Protein AF-A0A2V3JFZ4-F1 (afdb_monomer_lite)

Radius of gyration: 36.9 Å; chains: 1; bounding box: 81×27×116 Å

Foldseek 3Di:
DPDVVVVVVVVVVVVVVVVVVVVVVVVVVVVVVVVVVVVVVVVVVVVVVVVVVVVLVVLVVLLVLLVVLLVLLVVLLVLLVVQLPDPQHDPVSLVVSVVSLVVNVVSLVVCVVVCVVLVNSVLSVVLSVLSVVLSVLSVVLNVCVVVVVNVVSVVSSVVNVVSSVVNVVSSVVSNVSSVVSSVVSVVVVD

pLDDT: mean 87.41, std 10.19, range [52.47, 96.69]

Structure (mmCIF, N/CA/C/O backbone):
data_AF-A0A2V3JFZ4-F1
#
_entry.id   AF-A0A2V3JFZ4-F1
#
loop_
_atom_site.group_PDB
_atom_site.id
_atom_site.type_symbol
_atom_site.label_atom_id
_atom_site.label_alt_id
_atom_site.label_comp_id
_atom_site.label_asym_id
_atom_site.label_entity_id
_atom_site.label_seq_id
_atom_site.pdbx_PDB_ins_code
_atom_site.Cartn_x
_atom_site.Cartn_y
_atom_site.Cartn_z
_atom_site.occupancy
_atom_site.B_iso_or_equiv
_atom_site.auth_seq_id
_atom_site.auth_comp_id
_atom_site.auth_asym_id
_atom_site.auth_atom_id
_atom_site.pdbx_PDB_model_num
ATOM 1 N N . MET A 1 1 ? 57.097 13.007 -83.895 1.00 52.59 1 MET A N 1
ATOM 2 C CA . MET A 1 1 ? 56.135 11.918 -84.148 1.00 52.59 1 MET A CA 1
ATOM 3 C C . MET A 1 1 ? 55.949 11.222 -82.813 1.00 52.59 1 MET A C 1
ATOM 5 O O . MET A 1 1 ? 56.938 10.726 -82.294 1.00 52.59 1 MET A O 1
ATOM 9 N N . VAL A 1 2 ? 54.783 11.352 -82.175 1.00 52.47 2 VAL A N 1
ATOM 10 C CA . VAL A 1 2 ? 54.534 10.652 -80.903 1.00 52.47 2 VAL A CA 1
ATOM 11 C C . VAL A 1 2 ? 54.312 9.187 -81.248 1.00 52.47 2 VAL A C 1
ATOM 13 O O . VAL A 1 2 ? 53.511 8.889 -82.131 1.00 52.47 2 VAL A O 1
ATOM 16 N N . ASP A 1 3 ? 55.079 8.310 -80.612 1.00 70.56 3 ASP A N 1
ATOM 17 C CA . ASP A 1 3 ? 55.050 6.878 -80.870 1.00 70.56 3 ASP A CA 1
ATOM 18 C C . ASP A 1 3 ? 53.706 6.296 -80.403 1.00 70.56 3 ASP A C 1
ATOM 20 O O . ASP A 1 3 ? 53.320 6.447 -79.239 1.00 70.56 3 ASP A O 1
ATOM 24 N N . MET A 1 4 ? 52.951 5.703 -81.331 1.00 67.69 4 MET A N 1
ATOM 25 C CA . MET A 1 4 ? 51.593 5.200 -81.078 1.00 67.69 4 MET A CA 1
ATOM 26 C C . MET A 1 4 ? 51.597 4.095 -80.016 1.00 67.69 4 MET A C 1
ATOM 28 O O . MET A 1 4 ? 50.657 3.999 -79.226 1.00 67.69 4 MET A O 1
ATOM 32 N N . ASP A 1 5 ? 52.692 3.338 -79.927 1.00 68.19 5 ASP A N 1
ATOM 33 C CA . ASP A 1 5 ? 52.882 2.295 -78.920 1.00 68.19 5 ASP A CA 1
ATOM 34 C C . ASP A 1 5 ? 53.042 2.878 -77.509 1.00 68.19 5 ASP A C 1
ATOM 36 O O . ASP A 1 5 ? 52.480 2.349 -76.547 1.00 68.19 5 ASP A O 1
ATOM 40 N N . VAL A 1 6 ? 53.713 4.028 -77.374 1.00 67.19 6 VAL A N 1
ATOM 41 C CA . VAL A 1 6 ? 53.833 4.756 -76.097 1.00 67.19 6 VAL A CA 1
ATOM 42 C C . VAL A 1 6 ? 52.477 5.327 -75.674 1.00 67.19 6 VAL A C 1
ATOM 44 O O . VAL A 1 6 ? 52.125 5.307 -74.493 1.00 67.19 6 VAL A O 1
ATOM 47 N N . LEU A 1 7 ? 51.674 5.790 -76.634 1.00 60.69 7 LEU A N 1
ATOM 48 C CA . LEU A 1 7 ? 50.331 6.323 -76.391 1.00 60.69 7 LEU A CA 1
ATOM 49 C C . LEU A 1 7 ? 49.360 5.219 -75.935 1.00 60.69 7 LEU A C 1
ATOM 51 O O . LEU A 1 7 ? 48.651 5.394 -74.943 1.00 60.69 7 LEU A O 1
ATOM 55 N N . LEU A 1 8 ? 49.391 4.053 -76.584 1.00 58.62 8 LEU A N 1
ATOM 56 C CA . LEU A 1 8 ? 48.607 2.874 -76.203 1.00 58.62 8 LEU A CA 1
ATOM 57 C C . LEU A 1 8 ? 49.010 2.323 -74.831 1.00 58.62 8 LEU A C 1
ATOM 59 O O . LEU A 1 8 ? 48.137 2.059 -74.005 1.00 58.62 8 LEU A O 1
ATOM 63 N N . GLN A 1 9 ? 50.309 2.218 -74.538 1.00 62.22 9 GLN A N 1
ATOM 64 C CA . GLN A 1 9 ? 50.786 1.802 -73.214 1.00 62.22 9 GLN A CA 1
ATOM 65 C C . GLN A 1 9 ? 50.361 2.782 -72.118 1.00 62.22 9 GLN A C 1
ATOM 67 O O . GLN A 1 9 ? 49.963 2.354 -71.037 1.00 62.22 9 GLN A O 1
ATOM 72 N N . THR A 1 10 ? 50.365 4.086 -72.402 1.00 60.84 10 THR A N 1
ATOM 73 C CA . THR A 1 10 ? 49.919 5.115 -71.451 1.00 60.84 10 THR A CA 1
ATOM 74 C C . THR A 1 10 ? 48.410 5.039 -71.195 1.00 60.84 10 THR A C 1
ATOM 76 O O . THR A 1 10 ? 47.970 5.171 -70.051 1.00 60.84 10 THR A O 1
ATOM 79 N N . ILE A 1 11 ? 47.596 4.769 -72.220 1.00 57.22 11 ILE A N 1
ATOM 80 C CA . ILE A 1 11 ? 46.139 4.586 -72.080 1.00 57.22 11 ILE A CA 1
ATOM 81 C C . ILE A 1 11 ? 45.817 3.304 -71.299 1.00 57.22 11 ILE A C 1
ATOM 83 O O . ILE A 1 11 ? 44.987 3.321 -70.393 1.00 57.22 11 ILE A O 1
ATOM 87 N N . VAL A 1 12 ? 46.503 2.196 -71.590 1.00 62.31 12 VAL A N 1
ATOM 88 C CA . VAL A 1 12 ? 46.293 0.923 -70.882 1.00 62.31 12 VAL A CA 1
ATOM 89 C C . VAL A 1 12 ? 46.768 1.016 -69.430 1.00 62.31 12 VAL A C 1
ATOM 91 O O . VAL A 1 12 ? 46.057 0.582 -68.524 1.00 62.31 12 VAL A O 1
ATOM 94 N N . ALA A 1 13 ? 47.923 1.640 -69.180 1.00 64.81 13 ALA A N 1
ATOM 95 C CA . ALA A 1 13 ? 48.437 1.857 -67.831 1.00 64.81 13 ALA A CA 1
ATOM 96 C C . ALA A 1 13 ? 47.529 2.790 -67.013 1.00 64.81 13 ALA A C 1
ATOM 98 O O . ALA A 1 13 ? 47.226 2.489 -65.860 1.00 64.81 13 ALA A O 1
ATOM 99 N N . SER A 1 14 ? 47.033 3.881 -67.604 1.00 60.72 14 SER A N 1
ATOM 100 C CA . SER A 1 14 ? 46.092 4.787 -66.928 1.00 60.72 14 SER A CA 1
ATOM 101 C C . SER A 1 14 ? 44.731 4.135 -66.663 1.00 60.72 14 SER A C 1
ATOM 103 O O . SER A 1 14 ? 44.180 4.318 -65.578 1.00 60.72 14 SER A O 1
ATOM 105 N N . GLY A 1 15 ? 44.224 3.306 -67.582 1.00 64.69 15 GLY A N 1
ATOM 106 C CA . GLY A 1 15 ? 43.011 2.508 -67.381 1.00 64.69 15 GLY A CA 1
ATOM 107 C C . GLY A 1 15 ? 43.156 1.461 -66.271 1.00 64.69 15 GLY A C 1
ATOM 108 O O . GLY A 1 15 ? 42.275 1.338 -65.419 1.00 64.69 15 GLY A O 1
ATOM 109 N N . ALA A 1 16 ? 44.287 0.753 -66.219 1.00 67.25 16 ALA A N 1
ATOM 110 C CA . ALA A 1 16 ? 44.581 -0.214 -65.162 1.00 67.25 16 ALA A CA 1
ATOM 111 C C . ALA A 1 16 ? 44.720 0.456 -63.783 1.00 67.25 16 ALA A C 1
ATOM 113 O O . ALA A 1 16 ? 44.173 -0.042 -62.799 1.00 67.25 16 ALA A O 1
ATOM 114 N N . VAL A 1 17 ? 45.387 1.615 -63.709 1.00 68.06 17 VAL A N 1
ATOM 115 C CA . VAL A 1 17 ? 45.521 2.401 -62.470 1.00 68.06 17 VAL A CA 1
ATOM 116 C C . VAL A 1 17 ? 44.170 2.957 -62.016 1.00 68.06 17 VAL A C 1
ATOM 118 O O . VAL A 1 17 ? 43.843 2.860 -60.834 1.00 68.06 17 VAL A O 1
ATOM 121 N N . ALA A 1 18 ? 43.348 3.476 -62.933 1.00 69.31 18 ALA A N 1
ATOM 122 C CA . ALA A 1 18 ? 41.998 3.941 -62.617 1.00 69.31 18 ALA A CA 1
ATOM 123 C C . ALA A 1 18 ? 41.098 2.798 -62.112 1.00 69.31 18 ALA A C 1
ATOM 125 O O . ALA A 1 18 ? 40.384 2.966 -61.121 1.00 69.31 18 ALA A O 1
ATOM 126 N N . GLY A 1 19 ? 41.175 1.618 -62.738 1.00 71.69 19 GLY A N 1
ATOM 127 C CA . GLY A 1 19 ? 40.468 0.416 -62.291 1.00 71.69 19 GLY A CA 1
ATOM 128 C C . GLY A 1 19 ? 40.914 -0.053 -60.903 1.00 71.69 19 GLY A C 1
ATOM 129 O O . GLY A 1 19 ? 40.074 -0.309 -60.039 1.00 71.69 19 GLY A O 1
ATOM 130 N N . ALA A 1 20 ? 42.224 -0.096 -60.647 1.00 71.81 20 ALA A N 1
ATOM 131 C CA . ALA A 1 20 ? 42.775 -0.454 -59.340 1.00 71.81 20 ALA A CA 1
ATOM 132 C C . ALA A 1 20 ? 42.364 0.548 -58.245 1.00 71.81 20 ALA A C 1
ATOM 134 O O . ALA A 1 20 ? 41.930 0.138 -57.169 1.00 71.81 20 ALA A O 1
ATOM 135 N N . LEU A 1 21 ? 42.421 1.855 -58.525 1.00 71.88 21 LEU A N 1
ATOM 136 C CA . LEU A 1 21 ? 41.966 2.902 -57.602 1.00 71.88 21 LEU A CA 1
ATOM 137 C C . LEU A 1 21 ? 40.466 2.801 -57.313 1.00 71.88 21 LEU A C 1
ATOM 139 O O . LEU A 1 21 ? 40.061 2.956 -56.162 1.00 71.88 21 LEU A O 1
ATOM 143 N N . SER A 1 22 ? 39.645 2.501 -58.323 1.00 74.94 22 SER A N 1
ATOM 144 C CA . SER A 1 22 ? 38.203 2.299 -58.149 1.00 74.94 22 SER A CA 1
ATOM 145 C C . SER A 1 22 ? 37.903 1.107 -57.233 1.00 74.94 22 SER A C 1
ATOM 147 O O . SER A 1 22 ? 37.093 1.235 -56.315 1.00 74.94 22 SER A O 1
ATOM 149 N N . LEU A 1 23 ? 38.608 -0.019 -57.403 1.00 80.69 23 LEU A N 1
ATOM 150 C CA . LEU A 1 23 ? 38.482 -1.182 -56.517 1.00 80.69 23 LEU A CA 1
ATOM 151 C C . LEU A 1 23 ? 38.923 -0.868 -55.083 1.00 80.69 23 LEU A C 1
ATOM 153 O O . LEU A 1 23 ? 38.220 -1.225 -54.141 1.00 80.69 23 LEU A O 1
ATOM 157 N N . VAL A 1 24 ? 40.045 -0.168 -54.900 1.00 78.62 24 VAL A N 1
ATOM 158 C CA . VAL A 1 24 ? 40.523 0.235 -53.567 1.00 78.62 24 VAL A CA 1
ATOM 159 C C . VAL A 1 24 ? 39.531 1.182 -52.893 1.00 78.62 24 VAL A C 1
ATOM 161 O O . VAL A 1 24 ? 39.217 0.999 -51.718 1.00 78.62 24 VAL A O 1
ATOM 164 N N . PHE A 1 25 ? 38.994 2.160 -53.625 1.00 79.00 25 PHE A N 1
ATOM 165 C CA . PHE A 1 25 ? 37.985 3.081 -53.104 1.00 79.00 25 PHE A CA 1
ATOM 166 C C . PHE A 1 25 ? 36.688 2.353 -52.737 1.00 79.00 25 PHE A C 1
ATOM 168 O O . PHE A 1 25 ? 36.118 2.613 -51.677 1.00 79.00 25 PHE A O 1
ATOM 175 N N . LYS A 1 26 ? 36.250 1.394 -53.561 1.00 86.06 26 LYS A N 1
ATOM 176 C CA . LYS A 1 26 ? 35.097 0.537 -53.268 1.00 86.06 26 LYS A CA 1
ATOM 177 C C . LYS A 1 26 ? 35.317 -0.270 -51.987 1.00 86.06 26 LYS A C 1
ATOM 179 O O . LYS A 1 26 ? 34.532 -0.139 -51.059 1.00 86.06 26 LYS A O 1
ATOM 184 N N . VAL A 1 27 ? 36.429 -0.996 -51.875 1.00 85.12 27 VAL A N 1
ATOM 185 C CA . VAL A 1 27 ? 36.755 -1.781 -50.670 1.00 85.12 27 VAL A CA 1
ATOM 186 C C . VAL A 1 27 ? 36.872 -0.889 -49.430 1.00 85.12 27 VAL A C 1
ATOM 188 O O . VAL A 1 27 ? 36.421 -1.262 -48.350 1.00 85.12 27 VAL A O 1
ATOM 191 N N . TYR A 1 28 ? 37.470 0.298 -49.561 1.00 86.00 28 TYR A N 1
ATOM 192 C CA . TYR A 1 28 ? 37.580 1.257 -48.463 1.00 86.00 28 TYR A CA 1
ATOM 193 C C . TYR A 1 28 ? 36.210 1.778 -48.014 1.00 86.00 28 TYR A C 1
ATOM 195 O O . TYR A 1 28 ? 35.937 1.837 -46.815 1.00 86.00 28 TYR A O 1
ATOM 203 N N . THR A 1 29 ? 35.349 2.155 -48.961 1.00 85.62 29 THR A N 1
ATOM 204 C CA . THR A 1 29 ? 34.006 2.666 -48.659 1.00 85.62 29 THR A CA 1
ATOM 205 C C . THR A 1 29 ? 33.104 1.582 -48.084 1.00 85.62 29 THR A C 1
ATOM 207 O O . THR A 1 29 ? 32.468 1.850 -47.071 1.00 85.62 29 THR A O 1
ATOM 210 N N . GLU A 1 30 ? 33.125 0.363 -48.628 1.00 88.19 30 GLU A N 1
ATOM 211 C CA . GLU A 1 30 ? 32.418 -0.805 -48.080 1.00 88.19 30 GLU A CA 1
ATOM 212 C C . GLU A 1 30 ? 32.860 -1.086 -46.639 1.00 88.19 30 GLU A C 1
ATOM 214 O O . GLU A 1 30 ? 32.040 -1.012 -45.730 1.00 88.19 30 GLU A O 1
ATOM 219 N N . LYS A 1 31 ? 34.169 -1.234 -46.381 1.00 88.25 31 LYS A N 1
ATOM 220 C CA . LYS A 1 31 ? 34.679 -1.450 -45.013 1.00 88.25 31 LYS A CA 1
ATOM 221 C C . LYS A 1 31 ? 34.312 -0.327 -44.047 1.00 88.25 31 LYS A C 1
ATOM 223 O O . LYS A 1 31 ? 34.065 -0.576 -42.869 1.00 88.25 31 LYS A O 1
ATOM 228 N N . ARG A 1 32 ? 34.321 0.926 -44.511 1.00 87.00 32 ARG A N 1
ATOM 229 C CA . ARG A 1 32 ? 33.942 2.077 -43.682 1.00 87.00 32 ARG A CA 1
ATOM 230 C C . ARG A 1 32 ? 32.449 2.059 -43.365 1.00 87.00 32 ARG A C 1
ATOM 232 O O . ARG A 1 32 ? 32.082 2.392 -42.241 1.00 87.00 32 ARG A O 1
ATOM 239 N N . ILE A 1 33 ? 31.614 1.704 -44.337 1.00 88.44 33 ILE A N 1
ATOM 240 C CA . ILE A 1 33 ? 30.169 1.558 -44.167 1.00 88.44 33 ILE A CA 1
ATOM 241 C C . ILE A 1 33 ? 29.880 0.434 -43.170 1.00 88.44 33 ILE A C 1
ATOM 243 O O . ILE A 1 33 ? 29.197 0.694 -42.180 1.00 88.44 33 ILE A O 1
ATOM 247 N N . ASP A 1 34 ? 30.480 -0.743 -43.358 1.00 90.06 34 ASP A N 1
ATOM 248 C CA . ASP A 1 34 ? 30.342 -1.893 -42.459 1.00 90.06 34 ASP A CA 1
ATOM 249 C C . ASP A 1 34 ? 30.749 -1.523 -41.033 1.00 90.06 34 ASP A C 1
ATOM 251 O O . ASP A 1 34 ? 29.980 -1.701 -40.096 1.00 90.06 34 ASP A O 1
ATOM 255 N N . HIS A 1 35 ? 31.909 -0.882 -40.861 1.00 89.94 35 HIS A N 1
ATOM 256 C CA . HIS A 1 35 ? 32.376 -0.469 -39.540 1.00 89.94 35 HIS A CA 1
ATOM 257 C C . HIS A 1 35 ? 31.438 0.541 -38.856 1.00 89.94 35 HIS A C 1
ATOM 259 O O . HIS A 1 35 ? 31.237 0.490 -37.641 1.00 89.94 35 HIS A O 1
ATOM 265 N N . VAL A 1 36 ? 30.858 1.479 -39.613 1.00 90.75 36 VAL A N 1
ATOM 266 C CA . VAL A 1 36 ? 29.888 2.443 -39.072 1.00 90.75 36 VAL A CA 1
ATOM 267 C C . VAL A 1 36 ? 28.582 1.750 -38.691 1.00 90.75 36 VAL A C 1
ATOM 269 O O . VAL A 1 36 ? 28.019 2.087 -37.647 1.00 90.75 36 VAL A O 1
ATOM 272 N N . PHE A 1 37 ? 28.103 0.805 -39.501 1.00 91.94 37 PHE A N 1
ATOM 273 C CA . PHE A 1 37 ? 26.914 0.021 -39.182 1.00 91.94 37 PHE A CA 1
ATOM 274 C C . PHE A 1 37 ? 27.139 -0.871 -37.968 1.00 91.94 37 PHE A C 1
ATOM 276 O O . PHE A 1 37 ? 26.340 -0.785 -37.043 1.00 91.94 37 PHE A O 1
ATOM 283 N N . ASP A 1 38 ? 28.245 -1.609 -37.898 1.00 93.06 38 ASP A N 1
ATOM 284 C CA . ASP A 1 38 ? 28.613 -2.432 -36.741 1.00 93.06 38 ASP A CA 1
ATOM 285 C C . ASP A 1 38 ? 28.678 -1.605 -35.459 1.00 93.06 38 ASP A C 1
ATOM 287 O O . ASP A 1 38 ? 28.164 -2.007 -34.414 1.00 93.06 38 ASP A O 1
ATOM 291 N N . ARG A 1 39 ? 29.289 -0.415 -35.525 1.00 92.81 39 ARG A N 1
ATOM 292 C CA . ARG A 1 39 ? 29.362 0.480 -34.368 1.00 92.81 39 ARG A CA 1
ATOM 293 C C . ARG A 1 39 ? 27.975 0.945 -33.934 1.00 92.81 39 ARG A C 1
ATOM 295 O O . ARG A 1 39 ? 27.668 0.889 -32.749 1.00 92.81 39 ARG A O 1
ATOM 302 N N . LYS A 1 40 ? 27.136 1.385 -34.876 1.00 90.69 40 LYS A N 1
ATOM 303 C CA . LYS A 1 40 ? 25.763 1.813 -34.571 1.00 90.69 40 LYS A CA 1
ATOM 304 C C . LYS A 1 40 ? 24.915 0.664 -34.041 1.00 90.69 40 LYS A C 1
ATOM 306 O O . LYS A 1 40 ? 24.150 0.880 -33.112 1.00 90.69 40 LYS A O 1
ATOM 311 N N . LEU A 1 41 ? 25.052 -0.533 -34.607 1.00 93.88 41 LEU A N 1
ATOM 312 C CA . LEU A 1 41 ? 24.340 -1.725 -34.162 1.00 93.88 41 LEU A CA 1
ATOM 313 C C . LEU A 1 41 ? 24.678 -2.013 -32.697 1.00 93.88 41 LEU A C 1
ATOM 315 O O . LEU A 1 41 ? 23.770 -2.080 -31.880 1.00 93.88 41 LEU A O 1
ATOM 319 N N . LYS A 1 42 ? 25.969 -2.016 -32.344 1.00 93.19 42 LYS A N 1
ATOM 320 C CA . LYS A 1 42 ? 26.423 -2.165 -30.953 1.00 93.19 42 LYS A CA 1
ATOM 321 C C . LYS A 1 42 ? 25.912 -1.059 -30.030 1.00 93.19 42 LYS A C 1
ATOM 323 O O . LYS A 1 42 ? 25.536 -1.335 -28.897 1.00 93.19 42 LYS A O 1
ATOM 328 N N . GLU A 1 43 ? 25.887 0.193 -30.489 1.00 93.12 43 GLU A N 1
ATOM 329 C CA . GLU A 1 43 ? 25.312 1.302 -29.713 1.00 93.12 43 GLU A CA 1
ATOM 330 C C . GLU A 1 43 ? 23.807 1.108 -29.462 1.00 93.12 43 GLU A C 1
ATOM 332 O O . GLU A 1 43 ? 23.328 1.393 -28.365 1.00 93.12 43 GLU A O 1
ATOM 337 N N . TYR A 1 44 ? 23.052 0.633 -30.457 1.00 92.50 44 TYR A N 1
ATOM 338 C CA . TYR A 1 44 ? 21.626 0.341 -30.304 1.00 92.50 44 TYR A CA 1
ATOM 339 C C . TYR A 1 44 ? 21.377 -0.878 -29.419 1.00 92.50 44 TYR A C 1
ATOM 341 O O . TYR A 1 44 ? 20.485 -0.818 -28.579 1.00 92.50 44 TYR A O 1
ATOM 349 N N . GLU A 1 45 ? 22.170 -1.940 -29.560 1.00 92.38 45 GLU A N 1
ATOM 350 C CA . GLU A 1 45 ? 22.126 -3.116 -28.685 1.00 92.38 45 GLU A CA 1
ATOM 351 C C . GLU A 1 45 ? 22.380 -2.720 -27.229 1.00 92.38 45 GLU A C 1
ATOM 353 O O . GLU A 1 45 ? 21.587 -3.071 -26.360 1.00 92.38 45 GLU A O 1
ATOM 358 N N . ALA A 1 46 ? 23.410 -1.908 -26.968 1.00 91.56 46 ALA A N 1
ATOM 359 C CA . ALA A 1 46 ? 23.716 -1.422 -25.625 1.00 91.56 46 ALA A CA 1
ATOM 360 C C . ALA A 1 46 ? 22.575 -0.576 -25.037 1.00 91.56 46 ALA A C 1
ATOM 362 O O . ALA A 1 46 ? 22.167 -0.798 -23.900 1.00 91.56 46 ALA A O 1
ATOM 363 N N . LYS A 1 47 ? 22.008 0.356 -25.816 1.00 91.25 47 LYS A N 1
ATOM 364 C CA . LYS A 1 47 ? 20.863 1.175 -25.377 1.00 91.25 47 LYS A CA 1
ATOM 365 C C . LYS A 1 47 ? 19.609 0.344 -25.129 1.00 91.25 47 LYS A C 1
ATOM 367 O O . LYS A 1 47 ? 18.860 0.621 -24.195 1.00 91.25 47 LYS A O 1
ATOM 372 N N . LEU A 1 48 ? 19.354 -0.651 -25.977 1.00 90.50 48 LEU A N 1
ATOM 373 C CA . LEU A 1 48 ? 18.220 -1.551 -25.816 1.00 90.50 48 LEU A CA 1
ATOM 374 C C . LEU A 1 48 ? 18.394 -2.401 -24.559 1.00 90.50 48 LEU A C 1
ATOM 376 O O . LEU A 1 48 ? 17.444 -2.543 -23.792 1.00 90.50 48 LEU A O 1
ATOM 380 N N . GLN A 1 49 ? 19.600 -2.917 -24.324 1.00 91.19 49 GLN A N 1
ATOM 381 C CA . GLN A 1 49 ? 19.929 -3.668 -23.123 1.00 91.19 49 GLN A CA 1
ATOM 382 C C . GLN A 1 49 ? 19.747 -2.807 -21.869 1.00 91.19 49 GLN A C 1
ATOM 384 O O . GLN A 1 49 ? 19.001 -3.204 -20.981 1.00 91.19 49 GLN A O 1
ATOM 389 N N . GLU A 1 50 ? 20.322 -1.605 -21.830 1.00 89.38 50 GLU A N 1
ATOM 390 C CA . GLU A 1 50 ? 20.168 -0.666 -20.711 1.00 89.38 50 GLU A CA 1
ATOM 391 C C . GLU A 1 50 ? 18.689 -0.346 -20.442 1.00 89.38 50 GLU A C 1
ATOM 393 O O . GLU A 1 50 ? 1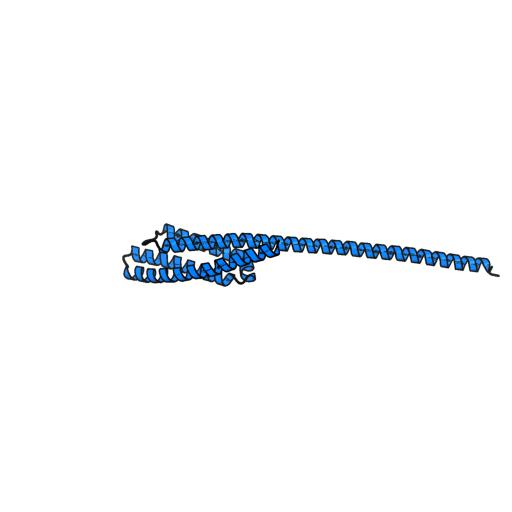8.210 -0.457 -19.314 1.00 89.38 50 GLU A O 1
ATOM 398 N N . SER A 1 51 ? 17.921 -0.025 -21.488 1.00 85.81 51 SER A N 1
ATOM 399 C CA . SER A 1 51 ? 16.484 0.232 -21.357 1.00 85.81 51 SER A CA 1
ATOM 400 C C . SER A 1 51 ? 15.707 -0.994 -20.869 1.00 85.81 51 SER A C 1
ATOM 402 O O . SER A 1 51 ? 14.704 -0.836 -20.169 1.00 85.81 51 SER A O 1
ATOM 404 N N . THR A 1 52 ? 16.125 -2.199 -21.256 1.00 84.19 52 THR A N 1
ATOM 405 C CA . THR A 1 52 ? 15.490 -3.454 -20.836 1.00 84.19 52 THR A CA 1
ATOM 406 C C . THR A 1 52 ? 15.800 -3.738 -19.372 1.00 84.19 52 THR A C 1
ATOM 408 O O . THR A 1 52 ? 14.885 -4.016 -18.602 1.00 84.19 52 THR A O 1
ATOM 411 N N . GLU A 1 53 ? 17.057 -3.590 -18.955 1.00 85.44 53 GLU A N 1
ATOM 412 C CA . GLU A 1 53 ? 17.483 -3.750 -17.563 1.00 85.44 53 GLU A CA 1
ATOM 413 C C . GLU A 1 53 ? 16.767 -2.760 -16.641 1.00 85.44 53 GLU A C 1
ATOM 415 O O . GLU A 1 53 ? 16.245 -3.156 -15.598 1.00 85.44 53 GLU A O 1
ATOM 420 N N . LEU A 1 54 ? 16.656 -1.490 -17.046 1.00 83.81 54 LEU A N 1
ATOM 421 C CA . LEU A 1 54 ? 15.891 -0.484 -16.307 1.00 83.81 54 LEU A CA 1
ATOM 422 C C . LEU A 1 54 ? 14.417 -0.876 -16.171 1.00 83.81 54 LEU A C 1
ATOM 424 O O . LEU A 1 54 ? 13.864 -0.781 -15.075 1.00 83.81 54 LEU A O 1
ATOM 428 N N . ARG A 1 55 ? 13.785 -1.352 -17.252 1.00 81.94 55 ARG A N 1
ATOM 429 C CA . ARG A 1 55 ? 12.383 -1.795 -17.225 1.00 81.94 55 ARG A CA 1
ATOM 430 C C . ARG A 1 55 ? 12.187 -2.990 -16.291 1.00 81.94 55 ARG A C 1
ATOM 432 O O . ARG A 1 55 ? 11.277 -2.960 -15.468 1.00 81.94 55 ARG A O 1
ATOM 439 N N . VAL A 1 56 ? 13.047 -4.003 -16.383 1.00 83.00 56 VAL A N 1
ATOM 440 C CA . VAL A 1 56 ? 12.976 -5.200 -15.531 1.00 83.00 56 VAL A CA 1
ATOM 441 C C . VAL A 1 56 ? 13.193 -4.835 -14.062 1.00 83.00 56 VAL A C 1
ATOM 443 O O . VAL A 1 56 ? 12.448 -5.291 -13.196 1.00 83.00 56 VAL A O 1
ATOM 446 N N . ASN A 1 57 ? 14.175 -3.983 -13.761 1.00 84.12 57 ASN A N 1
ATOM 447 C CA . ASN A 1 57 ? 14.439 -3.536 -12.393 1.00 84.12 57 ASN A CA 1
ATOM 448 C C . ASN A 1 57 ? 13.277 -2.712 -11.827 1.00 84.12 57 ASN A C 1
ATOM 450 O O . ASN A 1 57 ? 12.906 -2.893 -10.667 1.00 84.12 57 ASN A O 1
ATOM 454 N N . PHE A 1 58 ? 12.671 -1.848 -12.646 1.00 82.38 58 PHE A N 1
ATOM 455 C CA . PHE A 1 58 ? 11.482 -1.092 -12.263 1.00 82.38 58 PHE A CA 1
ATOM 456 C C . PHE A 1 58 ? 10.299 -2.018 -11.947 1.00 82.38 58 PHE A C 1
ATOM 458 O O . PHE A 1 58 ? 9.701 -1.887 -10.879 1.00 82.38 58 PHE A O 1
ATOM 465 N N . GLY A 1 59 ? 10.011 -2.993 -12.818 1.00 85.94 59 GLY A N 1
ATOM 466 C CA . GLY A 1 59 ? 8.947 -3.982 -12.609 1.00 85.94 59 GLY A CA 1
ATOM 467 C C . GLY A 1 59 ? 9.155 -4.816 -11.341 1.00 85.94 59 GLY A C 1
ATOM 468 O O . GLY A 1 59 ? 8.250 -4.929 -10.515 1.00 85.94 59 GLY A O 1
ATOM 469 N N . LYS A 1 60 ? 10.377 -5.315 -11.110 1.00 87.38 60 LYS A N 1
ATOM 470 C CA . LYS A 1 60 ? 10.728 -6.067 -9.890 1.00 87.38 60 LYS A CA 1
ATOM 471 C C . LYS A 1 60 ? 10.537 -5.246 -8.617 1.00 87.38 60 LYS A C 1
ATOM 473 O O . LYS A 1 60 ? 9.925 -5.737 -7.670 1.00 87.38 60 LYS A O 1
ATOM 478 N N . ASN A 1 61 ? 11.025 -4.003 -8.597 1.00 88.44 61 ASN A N 1
ATOM 479 C CA . ASN A 1 61 ? 10.853 -3.125 -7.440 1.00 88.44 61 ASN A CA 1
ATOM 480 C C . ASN A 1 61 ? 9.363 -2.855 -7.186 1.00 88.44 61 ASN A C 1
ATOM 482 O O . ASN A 1 61 ? 8.901 -2.978 -6.059 1.00 88.44 61 ASN A O 1
ATOM 486 N N . ARG A 1 62 ? 8.582 -2.578 -8.235 1.00 88.69 62 ARG A N 1
ATOM 487 C CA . ARG A 1 62 ? 7.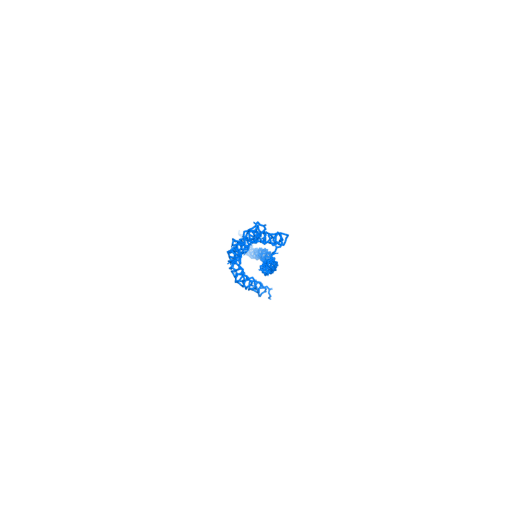135 -2.356 -8.126 1.00 88.69 62 ARG A CA 1
ATOM 488 C C . ARG A 1 62 ? 6.403 -3.559 -7.515 1.00 88.69 62 ARG A C 1
ATOM 490 O O . ARG A 1 62 ? 5.644 -3.366 -6.569 1.00 88.69 62 ARG A O 1
ATOM 497 N N . ILE A 1 63 ? 6.684 -4.786 -7.970 1.00 89.56 63 ILE A N 1
ATOM 498 C CA . ILE A 1 63 ? 6.119 -6.020 -7.382 1.00 89.56 63 ILE A CA 1
ATOM 499 C C . ILE A 1 63 ? 6.453 -6.120 -5.889 1.00 89.56 63 ILE A C 1
ATOM 501 O O . ILE A 1 63 ? 5.571 -6.376 -5.067 1.00 89.56 63 ILE A O 1
ATOM 505 N N . GLU A 1 64 ? 7.720 -5.911 -5.524 1.00 92.06 64 GLU A N 1
ATOM 506 C CA . GLU A 1 64 ? 8.163 -6.015 -4.133 1.00 92.06 64 GLU A CA 1
ATOM 507 C C . GLU A 1 64 ? 7.472 -4.976 -3.236 1.00 92.06 64 GLU A C 1
ATOM 509 O O . GLU A 1 64 ? 7.014 -5.299 -2.136 1.00 92.06 64 GLU A O 1
ATOM 514 N N . GLN A 1 65 ? 7.358 -3.734 -3.708 1.00 93.50 65 GLN A N 1
ATOM 515 C CA . GLN A 1 65 ? 6.682 -2.666 -2.977 1.00 93.50 65 GLN A CA 1
ATOM 516 C C . GLN A 1 65 ? 5.180 -2.931 -2.830 1.00 93.50 65 GLN A C 1
ATOM 518 O O . GLN A 1 65 ? 4.626 -2.724 -1.753 1.00 93.50 65 GLN A O 1
ATOM 523 N N . TYR A 1 66 ? 4.519 -3.453 -3.864 1.00 93.44 66 TYR A N 1
ATOM 524 C CA . TYR A 1 66 ? 3.091 -3.780 -3.801 1.00 93.44 66 TYR A CA 1
ATOM 525 C C . TYR A 1 66 ? 2.802 -4.950 -2.875 1.00 93.44 66 TYR A C 1
ATOM 527 O O . TYR A 1 66 ? 1.812 -4.922 -2.145 1.00 93.44 66 TYR A O 1
ATOM 535 N N . ALA A 1 67 ? 3.692 -5.940 -2.821 1.00 91.38 67 ALA A N 1
ATOM 536 C CA . ALA A 1 67 ? 3.596 -7.009 -1.838 1.00 91.38 67 ALA A CA 1
ATOM 537 C C . ALA A 1 67 ? 3.692 -6.461 -0.401 1.00 91.38 67 ALA A C 1
ATOM 539 O O . ALA A 1 67 ? 2.884 -6.831 0.455 1.00 91.38 67 ALA A O 1
ATOM 540 N N . LYS A 1 68 ? 4.626 -5.534 -0.139 1.00 94.62 68 LYS A N 1
ATOM 541 C CA . LYS A 1 68 ? 4.759 -4.860 1.167 1.00 94.62 68 LYS A CA 1
ATOM 542 C C . LYS A 1 68 ? 3.519 -4.034 1.511 1.00 94.62 68 LYS A C 1
ATOM 544 O O . LYS A 1 68 ? 3.011 -4.150 2.626 1.00 94.62 68 LYS A O 1
ATOM 549 N N . LEU A 1 69 ? 3.006 -3.259 0.556 1.00 95.06 69 LEU A N 1
ATOM 550 C CA . LEU A 1 69 ? 1.796 -2.455 0.727 1.00 95.06 69 LEU A CA 1
ATOM 551 C C . LEU A 1 69 ? 0.578 -3.331 1.022 1.00 95.06 69 LEU A C 1
ATOM 553 O O . LEU A 1 69 ? -0.142 -3.070 1.982 1.00 95.06 69 LEU A O 1
ATOM 557 N N . SER A 1 70 ? 0.390 -4.412 0.264 1.00 93.12 70 SER A N 1
ATOM 558 C CA . SER A 1 70 ? -0.692 -5.379 0.474 1.00 93.12 70 SER A CA 1
ATOM 559 C C . SER A 1 70 ? -0.632 -6.012 1.869 1.00 93.12 70 SER A C 1
ATOM 561 O O . SER A 1 70 ? -1.637 -6.058 2.586 1.00 93.12 70 SER A O 1
ATOM 563 N N . ALA A 1 71 ? 0.561 -6.426 2.310 1.00 92.50 71 ALA A N 1
ATOM 564 C CA . ALA A 1 71 ? 0.765 -6.974 3.648 1.00 92.50 71 ALA A CA 1
ATOM 565 C C . ALA A 1 71 ? 0.443 -5.951 4.751 1.00 92.50 71 ALA A C 1
ATOM 567 O O . ALA A 1 71 ? -0.199 -6.296 5.747 1.00 92.50 71 ALA A O 1
ATOM 568 N N . LEU A 1 72 ? 0.844 -4.689 4.569 1.00 94.50 72 LEU A N 1
ATOM 569 C CA . LEU A 1 72 ? 0.559 -3.614 5.515 1.00 94.50 72 LEU A CA 1
ATOM 570 C C . LEU A 1 72 ? -0.938 -3.289 5.574 1.00 94.50 72 LEU A C 1
ATOM 572 O O . LEU A 1 72 ? -1.500 -3.208 6.664 1.00 94.50 72 LEU A O 1
ATOM 576 N N . VAL A 1 73 ? -1.601 -3.183 4.420 1.00 94.31 73 VAL A N 1
ATOM 577 C CA . VAL A 1 73 ? -3.054 -2.984 4.310 1.00 94.31 73 VAL A CA 1
ATOM 578 C C . VAL A 1 73 ? -3.810 -4.103 5.035 1.00 94.31 73 VAL A C 1
ATOM 580 O O . VAL A 1 73 ? -4.701 -3.813 5.837 1.00 94.31 73 VAL A O 1
ATOM 583 N N . LEU A 1 74 ? -3.414 -5.367 4.840 1.00 92.38 74 LEU A N 1
ATOM 584 C CA . LEU A 1 74 ? -3.982 -6.515 5.553 1.00 92.38 74 LEU A CA 1
ATOM 585 C C . LEU A 1 74 ? -3.743 -6.444 7.070 1.00 92.38 74 LEU A C 1
ATOM 587 O O . LEU A 1 74 ? -4.676 -6.686 7.839 1.00 92.38 74 LEU A O 1
ATOM 591 N N . SER A 1 75 ? -2.523 -6.121 7.508 1.00 93.81 75 SER A N 1
ATOM 592 C CA . SER A 1 75 ? -2.180 -6.002 8.933 1.00 93.81 75 SER A CA 1
ATOM 593 C C . SER A 1 75 ? -3.029 -4.938 9.624 1.00 93.81 75 SER A C 1
ATOM 595 O O . SER A 1 75 ? -3.684 -5.220 10.630 1.00 93.81 75 SER A O 1
ATOM 597 N N . VAL A 1 76 ? -3.084 -3.738 9.038 1.00 95.12 76 VAL A N 1
ATOM 598 C CA . VAL A 1 76 ? -3.850 -2.605 9.568 1.00 95.12 76 VAL A CA 1
ATOM 599 C C . VAL A 1 76 ? -5.338 -2.939 9.616 1.00 95.12 76 VAL A C 1
ATOM 601 O O . VAL A 1 76 ? -5.986 -2.697 10.632 1.00 95.12 76 VAL A O 1
ATOM 604 N N . ARG A 1 77 ? -5.876 -3.553 8.552 1.00 94.31 77 ARG A N 1
ATOM 605 C CA . ARG A 1 77 ? -7.271 -4.008 8.499 1.00 94.31 77 ARG A CA 1
ATOM 606 C C . ARG A 1 77 ? -7.573 -4.971 9.639 1.00 94.31 77 ARG A C 1
ATOM 608 O O . ARG A 1 77 ? -8.556 -4.788 10.351 1.00 94.31 77 ARG A O 1
ATOM 615 N N . LYS A 1 78 ? -6.743 -6.004 9.806 1.00 93.81 78 LYS A N 1
ATOM 616 C CA . LYS A 1 78 ? -6.924 -7.009 10.856 1.00 93.81 78 LYS A CA 1
ATOM 617 C C . LYS A 1 78 ? -6.949 -6.341 12.228 1.00 93.81 78 LYS A C 1
ATOM 619 O O . LYS A 1 78 ? -7.895 -6.540 12.977 1.00 93.81 78 LYS A O 1
ATOM 624 N N . LYS A 1 79 ? -5.978 -5.472 12.509 1.00 94.56 79 LYS A N 1
ATOM 625 C CA . LYS A 1 79 ? -5.892 -4.755 13.783 1.00 94.56 79 LYS A CA 1
ATOM 626 C C . LYS A 1 79 ? -7.084 -3.831 14.028 1.00 94.56 79 LYS A C 1
ATOM 628 O O . LYS A 1 79 ? -7.594 -3.783 15.142 1.00 94.56 79 LYS A O 1
ATOM 633 N N . ALA A 1 80 ? -7.548 -3.125 12.997 1.00 94.94 80 ALA A N 1
ATOM 634 C CA . ALA A 1 80 ? -8.741 -2.286 13.067 1.00 94.94 80 ALA A CA 1
ATOM 635 C C . ALA A 1 80 ? -9.996 -3.103 13.409 1.00 94.94 80 ALA A C 1
ATOM 637 O O . ALA A 1 80 ? -10.775 -2.696 14.271 1.00 94.94 80 ALA A O 1
ATOM 638 N N . VAL A 1 81 ? -10.170 -4.262 12.766 1.00 93.44 81 VAL A N 1
ATOM 639 C CA . VAL A 1 81 ? -11.288 -5.178 13.028 1.00 93.44 81 VAL A CA 1
ATOM 640 C C . VAL A 1 81 ? -11.214 -5.747 14.440 1.00 93.44 81 VAL A C 1
ATOM 642 O O . VAL A 1 81 ? -12.178 -5.589 15.186 1.00 93.44 81 VAL A O 1
ATOM 645 N N . ASP A 1 82 ? -10.066 -6.306 14.827 1.00 93.50 82 ASP A N 1
ATOM 646 C CA . ASP A 1 82 ? -9.847 -6.881 16.157 1.00 93.50 82 ASP A CA 1
ATOM 647 C C . ASP A 1 82 ? -10.157 -5.843 17.255 1.00 93.50 82 ASP A C 1
ATOM 649 O O . ASP A 1 82 ? -10.849 -6.140 18.228 1.00 93.50 82 ASP A O 1
ATOM 653 N N . LEU A 1 83 ? -9.729 -4.588 17.069 1.00 93.31 83 LEU A N 1
ATOM 654 C CA . LEU A 1 83 ? -9.997 -3.495 18.009 1.00 93.31 83 LEU A CA 1
ATOM 655 C C . LEU A 1 83 ? -11.476 -3.128 18.133 1.00 93.31 83 LEU A C 1
ATOM 657 O O . LEU A 1 83 ? -11.932 -2.769 19.217 1.00 93.31 83 LEU A O 1
ATOM 661 N N . CYS A 1 84 ? -12.230 -3.193 17.040 1.00 91.00 84 CYS A N 1
ATOM 662 C CA . CYS A 1 84 ? -13.651 -2.847 17.054 1.00 91.00 84 CYS A CA 1
ATOM 663 C C . CYS A 1 84 ? -14.531 -3.970 17.609 1.00 91.00 84 CYS A C 1
ATOM 665 O O . CYS A 1 84 ? -15.669 -3.714 18.009 1.00 91.00 84 CYS A O 1
ATOM 667 N N . GLU A 1 85 ? -14.016 -5.194 17.677 1.00 90.25 85 GLU A N 1
ATOM 668 C CA . GLU A 1 85 ? -14.666 -6.316 18.356 1.00 90.25 85 GLU A CA 1
ATOM 669 C C . GLU A 1 85 ? -14.439 -6.271 19.879 1.00 90.25 85 GLU A C 1
ATOM 671 O O . GLU A 1 85 ? -15.243 -6.807 20.644 1.00 90.25 85 GLU A O 1
ATOM 676 N N . MET A 1 86 ? -13.409 -5.556 20.350 1.00 88.88 86 MET A N 1
ATOM 677 C CA . MET A 1 86 ? -13.166 -5.353 21.780 1.00 88.88 86 MET A CA 1
ATOM 678 C C . MET A 1 86 ? -14.216 -4.414 22.400 1.00 88.88 86 MET A C 1
ATOM 680 O O . MET A 1 86 ? -14.443 -3.315 21.884 1.00 88.88 86 MET A O 1
ATOM 684 N N . PRO A 1 87 ? -14.838 -4.768 23.541 1.00 83.38 87 PRO A N 1
ATOM 685 C CA . PRO A 1 87 ? -15.832 -3.913 24.193 1.00 83.38 87 PRO A CA 1
ATOM 686 C C . PRO A 1 87 ? -15.274 -2.537 24.571 1.00 83.38 87 PRO A C 1
ATOM 688 O O . PRO A 1 87 ? -15.921 -1.521 24.338 1.00 83.38 87 PRO A O 1
ATOM 691 N N . THR A 1 88 ? -14.051 -2.510 25.102 1.00 85.69 88 THR A N 1
ATOM 692 C CA . THR A 1 88 ? -13.371 -1.300 25.580 1.00 85.69 88 THR A CA 1
ATOM 693 C C . THR A 1 88 ? -11.882 -1.367 25.229 1.00 85.69 88 THR A C 1
ATOM 695 O O . THR A 1 88 ? -11.090 -1.848 26.047 1.00 85.69 88 THR A O 1
ATOM 698 N N . PRO A 1 89 ? -11.487 -0.934 24.020 1.00 89.75 89 PRO A N 1
ATOM 699 C CA . PRO A 1 89 ? -10.087 -0.928 23.615 1.00 89.75 89 PRO A CA 1
ATOM 700 C C . PRO A 1 89 ? -9.266 0.045 24.471 1.00 89.75 89 PRO A C 1
ATOM 702 O O . PRO A 1 89 ? -9.723 1.123 24.863 1.00 89.75 89 PRO A O 1
ATOM 705 N N . THR A 1 90 ? -8.035 -0.340 24.788 1.00 92.94 90 THR A N 1
ATOM 706 C CA . THR A 1 90 ? -7.118 0.478 25.585 1.00 92.94 90 THR A CA 1
ATOM 707 C C . THR A 1 90 ? -6.509 1.606 24.751 1.00 92.94 90 THR A C 1
ATOM 709 O O . THR A 1 90 ? -6.389 1.522 23.529 1.00 92.94 90 THR A O 1
ATOM 712 N N . GLU A 1 91 ? -6.053 2.674 25.412 1.00 93.50 91 GLU A N 1
ATOM 713 C CA . GLU A 1 91 ? -5.377 3.785 24.722 1.00 93.50 91 GLU A CA 1
ATOM 714 C C . GLU A 1 91 ? -4.120 3.319 23.976 1.00 93.50 91 GLU A C 1
ATOM 716 O O . GLU A 1 91 ? -3.836 3.783 22.869 1.00 93.50 91 GLU A O 1
ATOM 721 N N . LYS A 1 92 ? -3.392 2.360 24.559 1.00 94.75 92 LYS A N 1
ATOM 722 C CA . LYS A 1 92 ? -2.205 1.771 23.944 1.00 94.75 92 LYS A CA 1
ATOM 723 C C . LYS A 1 92 ? -2.550 1.102 22.615 1.00 94.75 92 LYS A C 1
ATOM 725 O O . LYS A 1 92 ? -1.895 1.391 21.619 1.00 94.75 92 LYS A O 1
ATOM 730 N N . GLU A 1 93 ? -3.586 0.269 22.576 1.00 94.50 93 GLU A N 1
ATOM 731 C CA . GLU A 1 93 ? -3.978 -0.440 21.353 1.00 94.50 93 GLU A CA 1
ATOM 732 C C . GLU A 1 93 ? -4.461 0.526 20.260 1.00 94.50 93 GLU A C 1
ATOM 734 O O . GLU A 1 93 ? -4.071 0.397 19.098 1.00 94.50 93 GLU A O 1
ATOM 739 N N . ILE A 1 94 ? -5.227 1.559 20.632 1.00 95.25 94 ILE A N 1
ATOM 740 C CA . ILE A 1 94 ? -5.655 2.615 19.700 1.00 95.25 94 ILE A CA 1
ATOM 741 C C . ILE A 1 94 ? -4.440 3.390 19.157 1.00 95.25 94 ILE A C 1
ATOM 743 O O . ILE A 1 94 ? -4.388 3.741 17.975 1.00 95.25 94 ILE A O 1
ATOM 747 N N . SER A 1 95 ? -3.446 3.665 20.005 1.00 95.12 95 SER A N 1
ATOM 748 C CA . SER A 1 95 ? -2.202 4.334 19.607 1.00 95.12 95 SER A CA 1
ATOM 749 C C . SER A 1 95 ? -1.367 3.481 18.649 1.00 95.12 95 SER A C 1
ATOM 751 O O . SER A 1 95 ? -0.800 4.004 17.688 1.00 95.12 95 SER A O 1
ATOM 753 N N . GLU A 1 96 ? -1.335 2.164 18.852 1.00 95.88 96 GLU A N 1
ATOM 754 C CA . GLU A 1 96 ? -0.666 1.243 17.937 1.00 95.88 96 GLU A CA 1
ATOM 755 C C . GLU A 1 96 ? -1.339 1.202 16.560 1.00 95.88 96 GLU A C 1
ATOM 757 O O . GLU A 1 96 ? -0.638 1.315 15.555 1.00 95.88 96 GLU A O 1
ATOM 762 N N . LEU A 1 97 ? -2.675 1.127 16.491 1.00 95.88 97 LEU A N 1
ATOM 763 C CA . LEU A 1 97 ? -3.397 1.223 15.214 1.00 95.88 97 LEU A CA 1
ATOM 764 C C . LEU A 1 97 ? -3.107 2.555 14.509 1.00 95.88 97 LEU A C 1
ATOM 766 O O . LEU A 1 97 ? -2.844 2.586 13.311 1.00 95.88 97 LEU A O 1
ATOM 770 N N . ASN A 1 98 ? -3.093 3.659 15.259 1.00 96.06 98 ASN A N 1
ATOM 771 C CA . ASN A 1 98 ? -2.749 4.976 14.727 1.00 96.06 98 ASN A CA 1
ATOM 772 C C . ASN A 1 98 ? -1.320 5.026 14.159 1.00 96.06 98 ASN A C 1
ATOM 774 O O . ASN A 1 98 ? -1.079 5.694 13.157 1.00 96.06 98 ASN A O 1
ATOM 778 N N . LYS A 1 99 ? -0.363 4.340 14.794 1.00 96.19 99 LYS A N 1
ATOM 779 C CA . LYS A 1 99 ? 1.008 4.229 14.285 1.00 96.19 99 LYS A CA 1
ATOM 780 C C . LYS A 1 99 ? 1.044 3.442 12.976 1.00 96.19 99 LYS A C 1
ATOM 782 O O . LYS A 1 99 ? 1.675 3.889 12.028 1.00 96.19 99 LYS A O 1
ATOM 787 N N . GLU A 1 100 ? 0.355 2.308 12.900 1.00 95.19 100 GLU A N 1
ATOM 788 C CA . GLU A 1 100 ? 0.316 1.511 11.669 1.00 95.19 100 GLU A CA 1
ATOM 789 C C . GLU A 1 100 ? -0.404 2.242 10.525 1.00 95.19 100 GLU A C 1
ATOM 791 O O . GLU A 1 100 ? 0.069 2.205 9.393 1.00 95.19 100 GLU A O 1
ATOM 796 N N . ALA A 1 101 ? -1.475 2.990 10.814 1.00 95.25 101 ALA A N 1
ATOM 797 C CA . ALA A 1 101 ? -2.141 3.845 9.830 1.00 95.25 101 ALA A CA 1
ATOM 798 C C . ALA A 1 101 ? -1.214 4.952 9.290 1.00 95.25 101 ALA A C 1
ATOM 800 O O . ALA A 1 101 ? -1.254 5.265 8.102 1.00 95.25 101 ALA A O 1
ATOM 801 N N . LYS A 1 102 ? -0.337 5.514 10.135 1.00 95.88 102 LYS A N 1
ATOM 802 C CA . LYS A 1 102 ? 0.698 6.463 9.693 1.00 95.88 102 LYS A CA 1
ATOM 803 C C . LYS A 1 102 ? 1.761 5.804 8.822 1.00 95.88 102 LYS A C 1
ATOM 805 O O . LYS A 1 102 ? 2.094 6.357 7.783 1.00 95.88 102 LYS A O 1
ATOM 810 N N . ASN A 1 103 ? 2.235 4.616 9.196 1.00 95.56 103 ASN A N 1
ATOM 811 C CA . ASN A 1 103 ? 3.168 3.859 8.358 1.00 95.56 103 ASN A CA 1
ATOM 812 C C . ASN A 1 103 ? 2.549 3.549 6.984 1.00 95.56 103 ASN A C 1
ATOM 814 O O . ASN A 1 103 ? 3.229 3.625 5.965 1.00 95.56 103 ASN A O 1
ATOM 818 N N . LEU A 1 104 ? 1.252 3.217 6.950 1.00 95.88 104 LEU A N 1
ATOM 819 C CA . LEU A 1 104 ? 0.516 3.013 5.704 1.00 95.88 104 LEU A CA 1
ATOM 820 C C . LEU A 1 104 ? 0.469 4.299 4.875 1.00 95.88 104 LEU A C 1
ATOM 822 O O . LEU A 1 104 ? 0.758 4.264 3.686 1.00 95.88 104 LEU A O 1
ATOM 826 N N . GLN A 1 105 ? 0.157 5.433 5.500 1.00 96.06 105 GLN A N 1
ATOM 827 C CA . GLN A 1 105 ? 0.176 6.737 4.842 1.00 96.06 105 GLN A CA 1
ATOM 828 C C . GLN A 1 105 ? 1.554 7.069 4.244 1.00 96.06 105 GLN A C 1
ATOM 830 O O . GLN A 1 105 ? 1.618 7.507 3.100 1.00 96.06 105 GLN A O 1
ATOM 835 N N . GLU A 1 106 ? 2.639 6.861 4.990 1.00 96.69 106 GLU A N 1
ATOM 836 C CA . GLU A 1 106 ? 4.011 7.079 4.509 1.00 96.69 106 GLU A CA 1
ATOM 837 C C . GLU A 1 106 ? 4.312 6.207 3.284 1.00 96.69 106 GLU A C 1
ATOM 839 O O . GLU A 1 106 ? 4.717 6.725 2.247 1.00 96.69 106 GLU A O 1
ATOM 844 N N . MET A 1 107 ? 3.989 4.913 3.349 1.00 96.06 107 MET A N 1
ATOM 845 C CA . MET A 1 107 ? 4.183 3.994 2.226 1.00 96.06 107 MET A CA 1
ATOM 846 C C . MET A 1 107 ? 3.351 4.375 0.991 1.00 96.06 107 MET A C 1
ATOM 848 O O . MET A 1 107 ? 3.832 4.260 -0.132 1.00 96.06 107 MET A O 1
ATOM 852 N N . ILE A 1 108 ? 2.116 4.852 1.173 1.00 95.19 108 ILE A N 1
ATOM 853 C CA . ILE A 1 108 ? 1.278 5.341 0.066 1.00 95.19 108 ILE A CA 1
ATOM 854 C C . ILE A 1 108 ? 1.928 6.551 -0.613 1.00 95.19 108 ILE A C 1
ATOM 856 O O . ILE A 1 108 ? 1.918 6.634 -1.840 1.00 95.19 108 ILE A O 1
ATOM 860 N N . TYR A 1 109 ? 2.503 7.477 0.159 1.00 95.75 109 TYR A N 1
ATOM 861 C CA . TYR A 1 109 ? 3.196 8.637 -0.402 1.00 95.75 109 TYR A CA 1
ATOM 862 C C . TYR A 1 109 ? 4.478 8.252 -1.135 1.00 95.75 109 TYR A C 1
ATOM 864 O O . TYR A 1 109 ? 4.703 8.739 -2.242 1.00 95.75 109 TYR A O 1
ATOM 872 N N . ASP A 1 110 ? 5.272 7.344 -0.570 1.00 95.31 110 ASP A N 1
ATOM 873 C CA . ASP A 1 110 ? 6.489 6.842 -1.215 1.00 95.31 110 ASP A CA 1
ATOM 874 C C . ASP A 1 110 ? 6.184 6.144 -2.550 1.00 95.31 110 ASP A C 1
ATOM 876 O O . ASP A 1 110 ? 6.979 6.199 -3.490 1.00 95.31 110 ASP A O 1
ATOM 880 N N . LEU A 1 111 ? 5.010 5.517 -2.657 1.00 95.12 111 LEU A N 1
ATOM 881 C CA . LEU A 1 111 ? 4.570 4.792 -3.848 1.00 95.12 111 LEU A CA 1
ATOM 882 C C . LEU A 1 111 ? 3.659 5.603 -4.776 1.00 95.12 111 LEU A C 1
ATOM 884 O O . LEU A 1 111 ? 3.250 5.059 -5.804 1.00 95.12 111 LEU A O 1
ATOM 888 N N . PHE A 1 112 ? 3.394 6.882 -4.476 1.00 94.12 112 PHE A N 1
ATOM 889 C CA . PHE A 1 112 ? 2.418 7.730 -5.175 1.00 94.12 112 PHE A CA 1
ATOM 890 C C . PHE A 1 112 ? 2.470 7.571 -6.697 1.00 94.12 112 PHE A C 1
ATOM 892 O O . PHE A 1 112 ? 1.493 7.145 -7.303 1.00 94.12 112 PHE A O 1
ATOM 899 N N . THR A 1 113 ? 3.631 7.821 -7.309 1.00 92.44 113 THR A N 1
ATOM 900 C CA . THR A 1 113 ? 3.794 7.772 -8.769 1.00 92.44 113 THR A CA 1
ATOM 901 C C . THR A 1 113 ? 3.409 6.415 -9.351 1.00 92.44 113 THR A C 1
ATOM 903 O O . THR A 1 113 ? 2.758 6.350 -10.387 1.00 92.44 113 THR A O 1
ATOM 906 N N . THR A 1 114 ? 3.799 5.321 -8.693 1.00 92.88 114 THR A N 1
ATOM 907 C CA . THR A 1 114 ? 3.493 3.972 -9.187 1.00 92.88 114 THR A CA 1
ATOM 908 C C . THR A 1 114 ? 2.015 3.635 -9.026 1.00 92.88 114 THR A C 1
ATOM 910 O O . THR A 1 114 ? 1.416 3.099 -9.948 1.00 92.88 114 THR A O 1
ATOM 913 N N . LEU A 1 115 ? 1.412 3.992 -7.888 1.00 93.50 115 LEU A N 1
ATOM 914 C CA . LEU A 1 115 ? -0.012 3.773 -7.627 1.00 93.50 115 LEU A CA 1
ATOM 915 C C . LEU A 1 115 ? -0.896 4.590 -8.580 1.00 93.50 115 LEU A C 1
ATOM 917 O O . LEU A 1 115 ? -1.943 4.109 -9.005 1.00 93.50 115 LEU A O 1
ATOM 921 N N . GLU A 1 116 ? -0.464 5.803 -8.930 1.00 93.94 116 GLU A N 1
ATOM 922 C CA . GLU A 1 116 ? -1.142 6.678 -9.888 1.00 93.94 116 GLU A CA 1
ATOM 923 C C . GLU A 1 116 ? -1.075 6.112 -11.312 1.00 93.94 116 GLU A C 1
ATOM 925 O O . GLU A 1 116 ? -2.086 6.064 -12.011 1.00 93.94 116 GLU A O 1
ATOM 930 N N . MET A 1 117 ? 0.101 5.622 -11.728 1.00 89.94 117 MET A N 1
ATOM 931 C CA . MET A 1 117 ? 0.281 4.960 -13.028 1.00 89.94 117 MET A CA 1
ATOM 932 C C . MET A 1 117 ? -0.615 3.729 -13.192 1.00 89.94 117 MET A C 1
ATOM 934 O O . MET A 1 117 ? -1.035 3.431 -14.308 1.00 89.94 117 MET A O 1
ATOM 938 N N . ASP A 1 118 ? -0.898 3.033 -12.093 1.00 91.00 118 ASP A N 1
ATOM 939 C CA . ASP A 1 118 ? -1.766 1.858 -12.065 1.00 91.00 118 ASP A CA 1
ATOM 940 C C . ASP A 1 118 ? -3.225 2.167 -11.718 1.00 91.00 118 ASP A C 1
ATOM 942 O O . ASP A 1 118 ? -4.039 1.249 -11.663 1.00 91.00 118 ASP A O 1
ATOM 946 N N . HIS A 1 119 ? -3.570 3.442 -11.517 1.00 92.75 119 HIS A N 1
ATOM 947 C CA . HIS A 1 119 ? -4.924 3.903 -11.199 1.00 92.75 119 HIS A CA 1
ATOM 948 C C . HIS A 1 119 ? -5.523 3.310 -9.911 1.00 92.75 119 HIS A C 1
ATOM 950 O O . HIS A 1 119 ? -6.738 3.182 -9.793 1.00 92.75 119 HIS A O 1
ATOM 956 N N . ILE A 1 120 ? -4.679 2.985 -8.929 1.00 93.12 120 ILE A N 1
ATOM 957 C CA . ILE A 1 120 ? -5.097 2.432 -7.626 1.00 93.12 120 ILE A CA 1
ATOM 958 C C . ILE A 1 120 ? -4.888 3.407 -6.461 1.00 93.12 120 ILE A C 1
ATOM 960 O O . ILE A 1 120 ? -5.268 3.120 -5.323 1.00 93.12 120 ILE A O 1
ATOM 964 N N . TYR A 1 121 ? -4.270 4.565 -6.721 1.00 94.38 121 TYR A N 1
ATOM 965 C CA . TYR A 1 121 ? -3.965 5.553 -5.688 1.00 94.38 121 TYR A CA 1
ATOM 966 C C . TYR A 1 121 ? -5.219 6.029 -4.948 1.00 94.38 121 TYR A C 1
ATOM 968 O O . TYR A 1 121 ? -5.242 5.980 -3.719 1.00 94.38 121 TYR A O 1
ATOM 976 N N . ASP A 1 122 ? -6.269 6.426 -5.670 1.00 92.62 122 ASP A N 1
ATOM 977 C CA . ASP A 1 122 ? -7.496 6.965 -5.071 1.00 92.62 122 ASP A CA 1
ATOM 978 C C . ASP A 1 122 ? -8.185 5.956 -4.143 1.00 92.62 122 ASP A C 1
ATOM 980 O O . ASP A 1 122 ? -8.566 6.304 -3.022 1.00 92.62 122 ASP A O 1
ATOM 984 N N . THR A 1 123 ? -8.275 4.689 -4.563 1.00 92.38 123 THR A N 1
ATOM 985 C CA . THR A 1 123 ? -8.852 3.599 -3.763 1.00 92.38 123 THR A CA 1
ATOM 986 C C . THR A 1 123 ? -8.097 3.432 -2.444 1.00 92.38 123 THR A C 1
ATOM 988 O O . THR A 1 123 ? -8.688 3.412 -1.361 1.00 92.38 123 THR A O 1
ATOM 991 N N . ILE A 1 124 ? -6.765 3.364 -2.510 1.00 93.12 124 ILE A N 1
ATOM 992 C CA . ILE A 1 124 ? -5.914 3.177 -1.329 1.00 93.12 124 ILE A CA 1
ATOM 993 C C . ILE A 1 124 ? -5.901 4.436 -0.446 1.00 93.12 124 ILE A C 1
ATOM 995 O O . ILE A 1 124 ? -5.850 4.345 0.785 1.00 93.12 124 ILE A O 1
ATOM 999 N N . HIS A 1 125 ? -5.988 5.620 -1.050 1.00 92.69 125 HIS A N 1
ATOM 1000 C CA . HIS A 1 125 ? -6.070 6.884 -0.332 1.00 92.69 125 HIS A CA 1
ATOM 1001 C C . HIS A 1 125 ? -7.385 7.018 0.449 1.00 92.69 125 HIS A C 1
ATOM 1003 O O . HIS A 1 125 ? -7.344 7.422 1.615 1.00 92.69 125 HIS A O 1
ATOM 1009 N N . SER A 1 126 ? -8.521 6.639 -0.154 1.00 92.69 126 SER A N 1
ATOM 1010 C CA . SER A 1 126 ? -9.833 6.573 0.513 1.00 92.69 126 SER A CA 1
ATOM 1011 C C . SER A 1 126 ? -9.776 5.662 1.737 1.00 92.69 126 SER A C 1
ATOM 1013 O O . SER A 1 126 ? -10.083 6.083 2.855 1.00 92.69 126 SER A O 1
ATOM 1015 N N . TYR A 1 127 ? -9.230 4.458 1.557 1.00 93.94 127 TYR A N 1
ATOM 1016 C CA . TYR A 1 127 ? -9.036 3.493 2.636 1.00 93.94 127 TYR A CA 1
ATOM 1017 C C . TYR A 1 127 ? -8.222 4.050 3.807 1.00 93.94 127 TYR A C 1
ATOM 1019 O O . TYR A 1 127 ? -8.586 3.891 4.977 1.00 93.94 127 TYR A O 1
ATOM 1027 N N . LYS A 1 128 ? -7.142 4.777 3.512 1.00 94.12 128 LYS A N 1
ATOM 1028 C CA . LYS A 1 128 ? -6.338 5.462 4.531 1.00 94.12 128 LYS A CA 1
ATOM 1029 C C . LYS A 1 128 ? -7.143 6.536 5.279 1.00 94.12 128 LYS A C 1
ATOM 1031 O O . LYS A 1 128 ? -7.031 6.626 6.502 1.00 94.12 128 LYS A O 1
ATOM 1036 N N . GLU A 1 129 ? -7.958 7.340 4.599 1.00 93.94 129 GLU A N 1
ATOM 1037 C CA . GLU A 1 129 ? -8.811 8.346 5.259 1.00 93.94 129 GLU A CA 1
ATOM 1038 C C . GLU A 1 129 ? -9.866 7.708 6.175 1.00 93.94 129 GLU A C 1
ATOM 1040 O O . GLU A 1 129 ? -10.081 8.171 7.305 1.00 93.94 129 GLU A O 1
ATOM 1045 N N . ASN A 1 130 ? -10.455 6.590 5.748 1.00 93.44 130 ASN A N 1
ATOM 1046 C CA . ASN A 1 130 ? -11.402 5.824 6.557 1.00 93.44 130 ASN A CA 1
ATOM 1047 C C . ASN A 1 130 ? -10.745 5.262 7.823 1.00 93.44 130 ASN A C 1
ATOM 1049 O O . ASN A 1 130 ? -11.307 5.371 8.915 1.00 93.44 130 ASN A O 1
ATOM 1053 N N . LEU A 1 131 ? -9.513 4.756 7.723 1.00 94.50 131 LEU A N 1
ATOM 1054 C CA . LEU A 1 131 ? -8.737 4.307 8.882 1.00 94.50 131 LEU A CA 1
ATOM 1055 C C . LEU A 1 131 ? -8.415 5.440 9.863 1.00 94.50 131 LEU A C 1
ATOM 1057 O O . LEU A 1 131 ? -8.555 5.270 11.076 1.00 94.50 131 LEU A O 1
ATOM 1061 N N . ILE A 1 132 ? -8.002 6.607 9.367 1.00 93.94 132 ILE A N 1
ATOM 1062 C CA . ILE A 1 132 ? -7.718 7.772 10.219 1.00 93.94 132 ILE A CA 1
ATOM 1063 C C . ILE A 1 132 ? -8.991 8.221 10.946 1.00 93.94 132 ILE A C 1
ATOM 1065 O O . ILE A 1 132 ? -8.953 8.544 12.138 1.00 93.94 132 ILE A O 1
ATOM 1069 N N . THR A 1 133 ? -10.122 8.223 10.245 1.00 94.94 133 THR A N 1
ATOM 1070 C CA . THR A 1 133 ? -11.432 8.553 10.815 1.00 94.94 133 THR A CA 1
ATOM 1071 C C . THR A 1 133 ? -11.848 7.536 11.875 1.00 94.94 133 THR A C 1
ATOM 1073 O O . THR A 1 133 ? -12.240 7.930 12.976 1.00 94.94 133 THR A O 1
ATOM 1076 N N . LEU A 1 134 ? -11.660 6.240 11.614 1.00 95.38 134 LEU A N 1
ATOM 1077 C CA . LEU A 1 134 ? -11.898 5.175 12.586 1.00 95.38 134 LEU A CA 1
ATOM 1078 C C . LEU A 1 134 ? -11.076 5.386 13.865 1.00 95.38 134 LEU A C 1
ATOM 1080 O O . LEU A 1 134 ? -11.623 5.347 14.966 1.00 95.38 134 LEU A O 1
ATOM 1084 N N . VAL A 1 135 ? -9.777 5.663 13.737 1.00 95.81 135 VAL A N 1
ATOM 1085 C CA . VAL A 1 135 ? -8.890 5.916 14.884 1.00 95.81 135 VAL A CA 1
ATOM 1086 C C . VAL A 1 135 ? -9.369 7.113 15.708 1.00 95.81 135 VAL A C 1
ATOM 1088 O O . VAL A 1 135 ? -9.358 7.054 16.939 1.00 95.81 135 VAL A O 1
ATOM 1091 N N . LYS A 1 136 ? -9.800 8.203 15.059 1.00 95.25 136 LYS A N 1
ATOM 1092 C CA . LYS A 1 136 ? -10.373 9.369 15.754 1.00 95.25 136 LYS A CA 1
ATOM 1093 C C . LYS A 1 136 ? -11.638 8.983 16.522 1.00 95.25 136 LYS A C 1
ATOM 1095 O O . LYS A 1 136 ? -11.764 9.341 17.691 1.00 95.25 136 LYS A O 1
ATOM 1100 N N . ASN A 1 137 ? -12.528 8.213 15.902 1.00 95.44 137 ASN A N 1
ATOM 1101 C CA . ASN A 1 137 ? -13.765 7.763 16.534 1.00 95.44 137 ASN A CA 1
ATOM 1102 C C . ASN A 1 137 ? -13.498 6.842 17.732 1.00 95.44 137 ASN A C 1
ATOM 1104 O O . ASN A 1 137 ? -14.109 7.042 18.777 1.00 95.44 137 ASN A O 1
ATOM 1108 N N . LEU A 1 138 ? -12.541 5.912 17.635 1.00 94.75 138 LEU A N 1
ATOM 1109 C CA . LEU A 1 138 ? -12.128 5.050 18.753 1.00 94.75 138 LEU A CA 1
ATOM 1110 C C . LEU A 1 138 ? -11.610 5.863 19.948 1.00 94.75 138 LEU A C 1
ATOM 1112 O O . LEU A 1 138 ? -11.976 5.594 21.090 1.00 94.75 138 LEU A O 1
ATOM 1116 N N . LYS A 1 139 ? -10.793 6.897 19.701 1.00 94.88 139 LYS A N 1
ATOM 1117 C CA . LYS A 1 139 ? -10.324 7.800 20.766 1.00 94.88 139 LYS A CA 1
ATOM 1118 C C . LYS A 1 139 ? -11.478 8.559 21.413 1.00 94.88 139 LYS A C 1
ATOM 1120 O O . LYS A 1 139 ? -11.543 8.640 22.636 1.00 94.88 139 LYS A O 1
ATOM 1125 N N . ASN A 1 140 ? -12.382 9.103 20.601 1.00 94.44 140 ASN A N 1
ATOM 1126 C CA . ASN A 1 140 ? -13.527 9.865 21.092 1.00 94.44 140 ASN A CA 1
ATOM 1127 C C . ASN A 1 140 ? -14.481 8.985 21.912 1.00 94.44 140 ASN A C 1
ATOM 1129 O O . ASN A 1 140 ? -14.912 9.399 22.985 1.00 94.44 140 ASN A O 1
ATOM 1133 N N . GLU A 1 141 ? -14.774 7.768 21.443 1.00 94.56 141 GLU A N 1
ATOM 1134 C CA . GLU A 1 141 ? -15.607 6.789 22.153 1.00 94.56 141 GLU A CA 1
ATOM 1135 C C . GLU A 1 141 ? -15.033 6.482 23.536 1.00 94.56 141 GLU A C 1
ATOM 1137 O O . GLU A 1 141 ? -15.741 6.620 24.536 1.00 94.56 141 GLU A O 1
ATOM 1142 N N . LYS A 1 142 ? -13.729 6.190 23.602 1.00 93.38 142 LYS A N 1
ATOM 1143 C CA . LYS A 1 142 ? -13.026 5.958 24.862 1.00 93.38 142 LYS A CA 1
ATOM 1144 C C . LYS A 1 142 ? -13.117 7.156 25.806 1.00 93.38 142 LYS A C 1
ATOM 1146 O O . LYS A 1 142 ? -13.497 6.981 26.958 1.00 93.38 142 LYS A O 1
ATOM 1151 N N . ILE A 1 143 ? -12.818 8.367 25.330 1.00 94.31 143 ILE A N 1
ATOM 1152 C CA . ILE A 1 143 ? -12.887 9.592 26.146 1.00 94.31 143 ILE A CA 1
ATOM 1153 C C . ILE A 1 143 ? -14.299 9.789 26.712 1.00 94.31 143 ILE A C 1
ATOM 1155 O O . ILE A 1 143 ? -14.458 10.113 27.887 1.00 94.31 143 ILE A O 1
ATOM 1159 N N . HIS A 1 144 ? -15.341 9.595 25.902 1.00 94.00 144 HIS A N 1
ATOM 1160 C CA . HIS A 1 144 ? -16.720 9.730 26.372 1.00 94.00 144 HIS A CA 1
ATOM 1161 C C . HIS A 1 144 ? -17.100 8.651 27.387 1.00 94.00 144 HIS A C 1
ATOM 1163 O O . HIS A 1 144 ? -17.755 8.972 28.381 1.00 94.00 144 HIS A O 1
ATOM 1169 N N . ARG A 1 145 ? -16.656 7.407 27.183 1.00 92.75 145 ARG A N 1
ATOM 1170 C CA . ARG A 1 145 ? -16.900 6.301 28.114 1.00 92.75 145 ARG A CA 1
ATOM 1171 C C . ARG A 1 145 ? -16.172 6.507 29.445 1.00 92.75 145 ARG A C 1
ATOM 1173 O O . ARG A 1 145 ? -16.802 6.371 30.490 1.00 92.75 145 ARG A O 1
ATOM 1180 N N . ASP A 1 146 ? -14.907 6.925 29.409 1.00 92.75 146 ASP A N 1
ATOM 1181 C CA . ASP A 1 146 ? -14.094 7.228 30.597 1.00 92.75 146 ASP A CA 1
ATOM 1182 C C . ASP A 1 146 ? -14.681 8.410 31.402 1.00 92.75 146 ASP A C 1
ATOM 1184 O O . ASP A 1 146 ? -14.597 8.434 32.628 1.00 92.75 146 ASP A O 1
ATOM 1188 N N . ASN A 1 147 ? -15.353 9.354 30.731 1.00 94.50 147 ASN A N 1
ATOM 1189 C CA . ASN A 1 147 ? -16.059 10.481 31.354 1.00 94.50 147 ASN A CA 1
ATOM 1190 C C . ASN A 1 147 ? -17.493 10.150 31.823 1.00 94.50 147 ASN A C 1
ATOM 1192 O O . ASN A 1 147 ? -18.215 11.046 32.262 1.00 94.50 147 ASN A O 1
ATOM 1196 N N . GLY A 1 148 ? -17.949 8.899 31.695 1.00 93.44 148 GLY A N 1
ATOM 1197 C CA . GLY A 1 148 ? -19.301 8.475 32.081 1.00 93.44 148 GLY A CA 1
ATOM 1198 C C . GLY A 1 148 ? -20.425 8.924 31.135 1.00 93.44 148 GLY A C 1
ATOM 1199 O O . GLY A 1 148 ? -21.599 8.739 31.450 1.00 93.44 148 GLY A O 1
ATOM 1200 N N . ALA A 1 149 ? -20.103 9.485 29.966 1.00 94.75 149 ALA A N 1
ATOM 1201 C CA . ALA A 1 149 ? -21.068 9.914 28.951 1.00 94.75 149 ALA A CA 1
ATOM 1202 C C . ALA A 1 149 ? -21.460 8.745 28.023 1.00 94.75 149 ALA A C 1
ATOM 1204 O O . ALA A 1 149 ? -21.153 8.750 26.828 1.00 94.75 149 ALA A O 1
ATOM 1205 N N . THR A 1 150 ? -22.127 7.733 28.582 1.00 91.81 150 THR A N 1
ATOM 1206 C CA . THR A 1 150 ? -22.405 6.448 27.914 1.00 91.81 150 THR A CA 1
ATOM 1207 C C . THR A 1 150 ? -23.249 6.573 26.646 1.00 91.81 150 THR A C 1
ATOM 1209 O O . THR A 1 150 ? -22.905 5.964 25.642 1.00 91.81 150 THR A O 1
ATOM 1212 N N . GLU A 1 151 ? -24.287 7.413 26.640 1.00 94.19 151 GLU A N 1
ATOM 1213 C CA . GLU A 1 151 ? -25.159 7.601 25.467 1.00 94.19 151 GLU A CA 1
ATOM 1214 C C . GLU A 1 151 ? -24.381 8.106 24.240 1.00 94.19 151 GLU A C 1
ATOM 1216 O O . GLU A 1 151 ? -24.508 7.558 23.145 1.00 94.19 151 GLU A O 1
ATOM 1221 N N . LYS A 1 152 ? -23.496 9.093 24.439 1.00 93.44 152 LYS A N 1
ATOM 1222 C CA . LYS A 1 152 ? -22.615 9.610 23.379 1.00 93.44 152 LYS A CA 1
ATOM 1223 C C . LYS A 1 152 ? -21.591 8.570 22.932 1.00 93.44 152 LYS A C 1
ATOM 1225 O O . LYS A 1 152 ? -21.312 8.460 21.742 1.00 93.44 152 LYS A O 1
ATOM 1230 N N . ALA A 1 153 ? -21.023 7.811 23.870 1.00 91.81 153 ALA A N 1
ATOM 1231 C CA . ALA A 1 153 ? -20.090 6.737 23.537 1.00 91.81 153 ALA A CA 1
ATOM 1232 C C . ALA A 1 153 ? -20.765 5.660 22.667 1.00 91.81 153 ALA A C 1
ATOM 1234 O O . ALA A 1 153 ? -20.185 5.212 21.679 1.00 91.81 153 ALA A O 1
ATOM 1235 N N . ASP A 1 154 ? -22.012 5.301 22.970 1.00 92.75 154 ASP A N 1
ATOM 1236 C CA . ASP A 1 154 ? -22.765 4.299 22.215 1.00 92.75 154 ASP A CA 1
ATOM 1237 C C . ASP A 1 154 ? -23.193 4.809 20.825 1.00 92.75 154 ASP A C 1
ATOM 1239 O O . ASP A 1 154 ? -23.192 4.040 19.860 1.00 92.75 154 ASP A O 1
ATOM 1243 N N . GLU A 1 155 ? -23.495 6.104 20.677 1.00 94.38 155 GLU A N 1
ATOM 1244 C CA . GLU A 1 155 ? -23.696 6.740 19.366 1.00 94.38 155 GLU A CA 1
ATOM 1245 C C . GLU A 1 155 ? -22.428 6.654 18.503 1.00 94.38 155 GLU A C 1
ATOM 1247 O O . GLU A 1 155 ? -22.474 6.180 17.366 1.00 94.38 155 GLU A O 1
ATOM 1252 N N . ILE A 1 156 ? -21.271 7.022 19.061 1.00 93.62 156 ILE A N 1
ATOM 1253 C CA . ILE A 1 156 ? -19.986 6.923 18.356 1.00 93.62 156 ILE A CA 1
ATOM 1254 C C . ILE A 1 156 ? -19.675 5.463 18.008 1.00 93.62 156 ILE A C 1
ATOM 1256 O O . ILE A 1 156 ? -19.176 5.184 16.917 1.00 93.62 156 ILE A O 1
ATOM 1260 N N . ARG A 1 157 ? -20.018 4.509 18.881 1.00 92.50 157 ARG A N 1
ATOM 1261 C CA . ARG A 1 157 ? -19.822 3.078 18.617 1.00 92.50 157 ARG A CA 1
ATOM 1262 C C . ARG A 1 157 ? -20.633 2.584 17.419 1.00 92.50 157 ARG A C 1
ATOM 1264 O O . ARG A 1 157 ? -20.131 1.765 16.652 1.00 92.50 157 ARG A O 1
ATOM 1271 N N . LYS A 1 158 ? -21.845 3.103 17.200 1.00 92.12 158 LYS A N 1
ATOM 1272 C CA . LYS A 1 158 ? -22.618 2.812 15.978 1.00 92.12 158 LYS A CA 1
ATOM 1273 C C . LYS A 1 158 ? -21.896 3.316 14.727 1.00 92.12 158 LYS A C 1
ATOM 1275 O O . LYS A 1 158 ? -21.810 2.574 13.752 1.00 92.12 158 LYS A O 1
ATOM 1280 N N . ASN A 1 159 ? -21.316 4.516 14.782 1.00 92.31 159 ASN A N 1
ATOM 1281 C CA . ASN A 1 159 ? -20.539 5.073 13.670 1.00 92.31 159 ASN A CA 1
ATOM 1282 C C . ASN A 1 159 ? -19.279 4.239 13.384 1.00 92.31 159 ASN A C 1
ATOM 1284 O O . ASN A 1 159 ? -18.996 3.941 12.228 1.00 92.31 159 ASN A O 1
ATOM 1288 N N . ILE A 1 160 ? -18.570 3.795 14.429 1.00 93.06 160 ILE A N 1
ATOM 1289 C CA . ILE A 1 160 ? -17.414 2.885 14.323 1.00 93.06 160 ILE A CA 1
ATOM 1290 C C . ILE A 1 160 ? -17.792 1.594 13.587 1.00 93.06 160 ILE A C 1
ATOM 1292 O O . ILE A 1 160 ? -17.078 1.169 12.679 1.00 93.06 160 ILE A O 1
ATOM 1296 N N . ASN A 1 161 ? -18.927 0.988 13.945 1.00 90.44 161 ASN A N 1
ATOM 1297 C CA . ASN A 1 161 ? -19.394 -0.239 13.301 1.00 90.44 161 ASN A CA 1
ATOM 1298 C C . ASN A 1 161 ? -19.715 -0.028 11.811 1.00 90.44 161 ASN A C 1
ATOM 1300 O O . ASN A 1 161 ? -19.452 -0.924 11.012 1.00 90.44 161 ASN A O 1
ATOM 1304 N N . GLY A 1 162 ? -20.239 1.147 11.440 1.00 89.69 162 GLY A N 1
ATOM 1305 C CA . GLY A 1 162 ? -20.416 1.548 10.041 1.00 89.69 162 GLY A CA 1
ATOM 1306 C C . GLY A 1 162 ? -19.082 1.632 9.297 1.00 89.69 162 GLY A C 1
ATOM 1307 O O . GLY A 1 162 ? -18.882 0.915 8.323 1.00 89.69 162 GLY A O 1
ATOM 1308 N N . SER A 1 163 ? -18.123 2.398 9.828 1.00 90.62 163 SER A N 1
ATOM 1309 C CA . SER A 1 163 ? -16.796 2.561 9.212 1.00 90.62 163 SER A CA 1
ATOM 1310 C C . SER A 1 163 ? -16.036 1.239 9.040 1.00 90.62 163 SER A C 1
ATOM 1312 O O . SER A 1 163 ? -15.280 1.075 8.089 1.00 90.62 163 SER A O 1
ATOM 1314 N N . ILE A 1 164 ? -16.228 0.270 9.940 1.00 91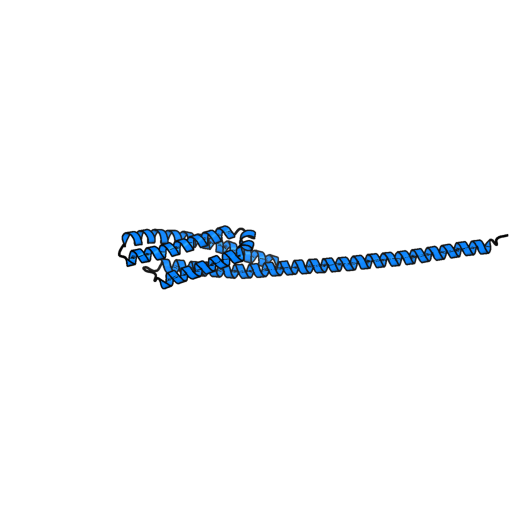.81 164 ILE A N 1
ATOM 1315 C CA . ILE A 1 164 ? -15.635 -1.072 9.818 1.00 91.81 164 ILE A CA 1
ATOM 1316 C C . ILE A 1 164 ? -16.163 -1.831 8.597 1.00 91.81 164 ILE A C 1
ATOM 1318 O O . ILE A 1 164 ? -15.407 -2.592 7.987 1.00 91.81 164 ILE A O 1
ATOM 1322 N N . ALA A 1 165 ? -17.442 -1.672 8.256 1.00 89.00 165 ALA A N 1
ATOM 1323 C CA . ALA A 1 165 ? -18.010 -2.302 7.070 1.00 89.00 165 ALA A CA 1
ATOM 1324 C C . ALA A 1 165 ? -17.367 -1.725 5.801 1.00 89.00 165 ALA A C 1
ATOM 1326 O O . ALA A 1 165 ? -16.904 -2.497 4.961 1.00 89.00 165 ALA A O 1
ATOM 1327 N N . ASP A 1 166 ? -17.228 -0.399 5.739 1.00 88.69 166 ASP A N 1
ATOM 1328 C CA . ASP A 1 166 ? -16.585 0.306 4.625 1.00 88.69 166 ASP A CA 1
ATOM 1329 C C . ASP A 1 166 ? -15.121 -0.137 4.460 1.00 88.69 166 ASP A C 1
ATOM 1331 O O . ASP A 1 166 ? -14.708 -0.559 3.382 1.00 88.69 166 ASP A O 1
ATOM 1335 N N . ILE A 1 167 ? -14.360 -0.189 5.561 1.00 89.06 167 ILE A N 1
ATOM 1336 C CA . ILE A 1 167 ? -12.965 -0.669 5.588 1.00 89.06 167 ILE A CA 1
ATOM 1337 C C . ILE A 1 167 ? -12.848 -2.117 5.089 1.00 89.06 167 ILE A C 1
ATOM 1339 O O . ILE A 1 167 ? -11.879 -2.470 4.412 1.00 89.06 167 ILE A O 1
ATOM 1343 N N . LYS A 1 168 ? -13.800 -2.993 5.437 1.00 89.19 168 LYS A N 1
ATOM 1344 C CA . LYS A 1 168 ? -13.793 -4.394 4.985 1.00 89.19 168 LYS A CA 1
ATOM 1345 C C . LYS A 1 168 ? -14.049 -4.505 3.482 1.00 89.19 168 LYS A C 1
ATOM 1347 O O . LYS A 1 168 ? -13.432 -5.373 2.861 1.00 89.19 168 LYS A O 1
ATOM 1352 N N . GLU A 1 169 ? -14.925 -3.672 2.928 1.00 88.50 169 GLU A N 1
ATOM 1353 C CA . GLU A 1 169 ? -15.245 -3.677 1.499 1.00 88.50 169 GLU A CA 1
ATOM 1354 C C . GLU A 1 169 ? -14.117 -3.054 0.667 1.00 88.50 169 GLU A C 1
ATOM 1356 O O . GLU A 1 169 ? -13.639 -3.677 -0.279 1.00 88.50 169 GLU A O 1
ATOM 1361 N N . GLU A 1 170 ? -13.591 -1.896 1.069 1.00 85.62 170 GLU A N 1
ATOM 1362 C CA . GLU A 1 170 ? -12.464 -1.252 0.381 1.00 85.62 17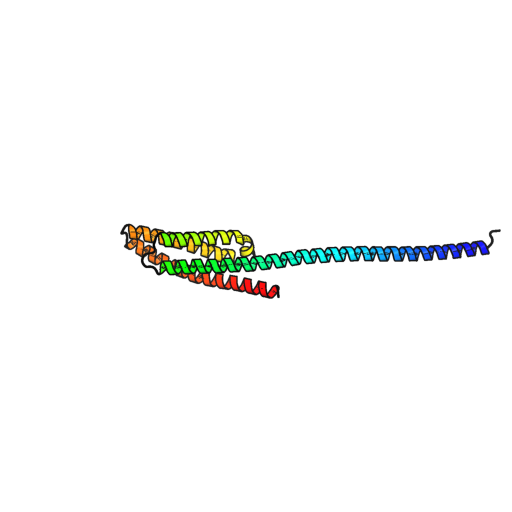0 GLU A CA 1
ATOM 1363 C C . GLU A 1 170 ? -11.209 -2.135 0.382 1.00 85.62 170 GLU A C 1
ATOM 1365 O O . GLU A 1 170 ? -10.547 -2.275 -0.646 1.00 85.62 170 GLU A O 1
ATOM 1370 N N . TYR A 1 171 ? -10.921 -2.823 1.496 1.00 88.44 171 TYR A N 1
ATOM 1371 C CA . TYR A 1 171 ? -9.838 -3.809 1.559 1.00 88.44 171 TYR A CA 1
ATOM 1372 C C . TYR A 1 171 ? -9.971 -4.891 0.479 1.00 88.44 171 TYR A C 1
ATOM 1374 O O . TYR A 1 171 ? -8.968 -5.338 -0.077 1.00 88.44 171 TYR A O 1
ATOM 1382 N N . LYS A 1 172 ? -11.194 -5.347 0.193 1.00 85.9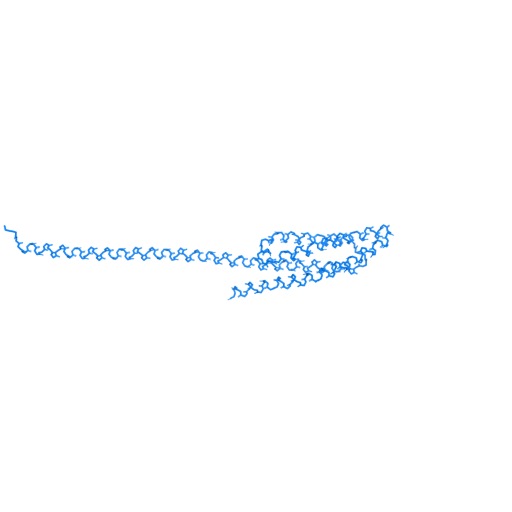4 172 LYS A N 1
ATOM 1383 C CA . LYS A 1 172 ? -11.439 -6.390 -0.805 1.00 85.94 172 LYS A CA 1
ATOM 1384 C C . LYS A 1 172 ? -11.123 -5.886 -2.215 1.00 85.94 172 LYS A C 1
ATOM 1386 O O . LYS A 1 172 ? -10.518 -6.640 -2.974 1.00 85.94 172 LYS A O 1
ATOM 1391 N N . SER A 1 173 ? -11.473 -4.633 -2.527 1.00 87.31 173 SER A N 1
ATOM 1392 C CA . SER A 1 173 ? -11.108 -3.986 -3.799 1.00 87.31 173 SER A CA 1
ATOM 1393 C C . SER A 1 173 ? -9.592 -3.873 -3.934 1.00 87.31 173 SER A C 1
ATOM 1395 O O . SER A 1 173 ? -9.008 -4.436 -4.855 1.00 87.31 173 SER A O 1
ATOM 1397 N N . ILE A 1 174 ? -8.935 -3.275 -2.935 1.00 87.00 174 ILE A N 1
ATOM 1398 C CA . ILE A 1 174 ? -7.479 -3.065 -2.922 1.00 87.00 174 ILE A CA 1
ATOM 1399 C C . ILE A 1 174 ? -6.726 -4.394 -3.008 1.00 87.00 174 ILE A C 1
ATOM 1401 O O . ILE A 1 174 ? -5.759 -4.528 -3.755 1.00 87.00 174 ILE A O 1
ATOM 1405 N N . GLY A 1 175 ? -7.158 -5.396 -2.240 1.00 81.75 175 GLY A N 1
ATOM 1406 C CA . GLY A 1 175 ? -6.542 -6.717 -2.241 1.00 81.75 175 GLY A CA 1
ATOM 1407 C C . GLY A 1 175 ? -6.637 -7.398 -3.605 1.00 81.75 175 GLY A C 1
ATOM 1408 O O . GLY A 1 175 ? -5.677 -8.038 -4.025 1.00 81.75 175 GLY A O 1
ATOM 1409 N N . HIS A 1 176 ? -7.760 -7.244 -4.308 1.00 85.88 176 HIS A N 1
ATOM 1410 C CA . HIS A 1 176 ? -7.922 -7.772 -5.659 1.00 85.88 176 HIS A CA 1
ATOM 1411 C C . HIS A 1 176 ? -7.025 -7.041 -6.665 1.00 85.88 176 HIS A C 1
ATOM 1413 O O . HIS A 1 176 ? -6.249 -7.695 -7.360 1.00 85.88 176 HIS A O 1
ATOM 1419 N N . GLU A 1 177 ? -7.064 -5.707 -6.668 1.00 87.31 177 GLU A N 1
ATOM 1420 C CA . GLU A 1 177 ? -6.285 -4.849 -7.569 1.00 87.31 177 GLU A CA 1
ATOM 1421 C C . GLU A 1 177 ? -4.774 -5.089 -7.419 1.00 87.31 177 GLU A C 1
ATOM 1423 O O . GLU A 1 177 ? -4.074 -5.334 -8.401 1.00 87.31 177 GLU A O 1
ATOM 1428 N N . LEU A 1 178 ? -4.257 -5.112 -6.185 1.00 86.00 178 LEU A N 1
ATOM 1429 C CA . LEU A 1 178 ? -2.831 -5.346 -5.936 1.00 86.00 178 LEU A CA 1
ATOM 1430 C C . LEU A 1 178 ? -2.389 -6.748 -6.371 1.00 86.00 178 LEU A C 1
ATOM 1432 O O . LEU A 1 178 ? -1.300 -6.907 -6.920 1.00 86.00 178 LEU A O 1
ATOM 1436 N N . VAL A 1 179 ? -3.215 -7.774 -6.143 1.00 86.62 179 VAL A N 1
ATOM 1437 C CA . VAL A 1 179 ? -2.900 -9.147 -6.564 1.00 86.62 179 VAL A CA 1
ATOM 1438 C C . VAL A 1 179 ? -2.906 -9.269 -8.086 1.00 86.62 179 VAL A C 1
ATOM 1440 O O . VAL A 1 179 ? -2.024 -9.936 -8.631 1.00 86.62 179 VAL A O 1
ATOM 1443 N N . GLU A 1 180 ? -3.853 -8.631 -8.772 1.00 87.38 180 GLU A N 1
ATOM 1444 C CA . GLU A 1 180 ? -3.919 -8.620 -10.236 1.00 87.38 180 GLU A CA 1
ATOM 1445 C C . GLU A 1 180 ? -2.689 -7.936 -10.844 1.00 87.38 180 GLU A C 1
ATOM 1447 O O . GLU A 1 180 ? -2.056 -8.497 -11.741 1.00 87.38 180 GLU A O 1
ATOM 1452 N N . LEU A 1 181 ? -2.287 -6.779 -10.309 1.00 85.44 181 LEU A N 1
ATOM 1453 C CA . LEU A 1 181 ? -1.096 -6.056 -10.762 1.00 85.44 181 LEU A CA 1
ATOM 1454 C C . LEU A 1 181 ? 0.181 -6.881 -10.566 1.00 85.44 181 LEU A C 1
ATOM 1456 O O . LEU A 1 181 ? 1.007 -6.957 -11.475 1.00 85.44 181 LEU A O 1
ATOM 1460 N N . ILE A 1 182 ? 0.316 -7.559 -9.422 1.00 84.00 182 ILE A N 1
ATOM 1461 C CA . ILE A 1 182 ? 1.447 -8.460 -9.161 1.00 84.00 182 ILE A CA 1
ATOM 1462 C C . ILE A 1 182 ? 1.467 -9.617 -10.174 1.00 84.00 182 ILE A C 1
ATOM 1464 O O . ILE A 1 182 ? 2.516 -9.899 -10.750 1.00 84.00 182 ILE A O 1
ATOM 1468 N N . HIS A 1 183 ? 0.329 -10.266 -10.441 1.00 82.69 183 HIS A N 1
ATOM 1469 C CA . HIS A 1 183 ? 0.263 -11.377 -11.403 1.00 82.69 183 HIS A CA 1
ATOM 1470 C C . HIS A 1 183 ? 0.555 -10.935 -12.839 1.00 82.69 183 HIS A C 1
ATOM 1472 O O . HIS A 1 183 ? 1.270 -11.628 -13.569 1.00 82.69 183 HIS A O 1
ATOM 1478 N N . LYS A 1 184 ? 0.020 -9.781 -13.250 1.00 80.19 184 LYS A N 1
ATOM 1479 C CA . LYS A 1 184 ? 0.243 -9.215 -14.582 1.00 80.19 184 LYS A CA 1
ATOM 1480 C C . LYS A 1 184 ? 1.723 -8.937 -14.820 1.00 80.19 184 LYS A C 1
ATOM 1482 O O . LYS A 1 184 ? 2.244 -9.285 -15.875 1.00 80.19 184 LYS A O 1
ATOM 1487 N N . GLU A 1 185 ? 2.402 -8.358 -13.836 1.00 77.31 185 GLU A N 1
ATOM 1488 C CA . GLU A 1 185 ? 3.819 -8.024 -13.949 1.00 77.31 185 GLU A CA 1
ATOM 1489 C C . GLU A 1 185 ? 4.712 -9.279 -13.942 1.00 77.31 185 GLU A C 1
ATOM 1491 O O . GLU A 1 185 ? 5.706 -9.315 -14.661 1.00 77.31 185 GLU A O 1
ATOM 1496 N N . ILE A 1 186 ? 4.348 -10.339 -13.208 1.00 75.44 186 ILE A N 1
ATOM 1497 C CA . ILE A 1 186 ? 5.054 -11.635 -13.269 1.00 75.44 186 ILE A CA 1
ATOM 1498 C C . ILE A 1 186 ? 4.919 -12.254 -14.667 1.00 75.44 186 ILE A C 1
ATOM 1500 O O . ILE A 1 186 ? 5.920 -12.607 -15.277 1.00 75.44 186 ILE A O 1
ATOM 1504 N N . THR A 1 187 ? 3.703 -12.289 -15.219 1.00 73.62 187 THR A N 1
ATOM 1505 C CA . THR A 1 187 ? 3.421 -12.918 -16.526 1.00 73.62 187 THR A CA 1
ATOM 1506 C C . THR A 1 187 ? 4.122 -12.217 -17.699 1.00 73.62 187 THR A C 1
ATOM 1508 O O . THR A 1 187 ? 4.359 -12.832 -18.729 1.00 73.62 187 THR A O 1
ATOM 1511 N N . ILE A 1 188 ? 4.438 -10.923 -17.577 1.00 67.56 188 ILE A N 1
ATOM 1512 C CA . ILE A 1 188 ? 5.177 -10.163 -18.605 1.00 67.56 188 ILE A CA 1
ATOM 1513 C C . ILE A 1 188 ? 6.689 -10.448 -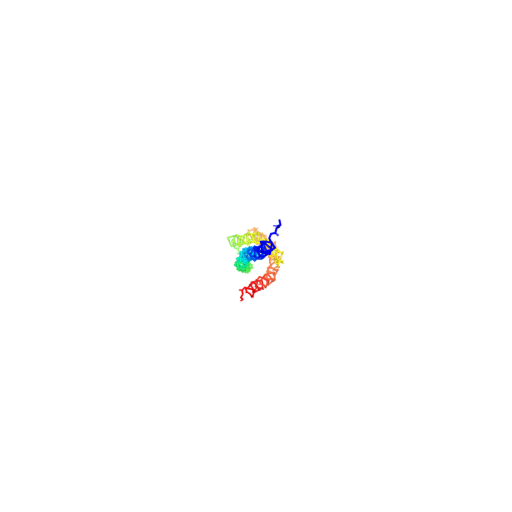18.552 1.00 67.56 188 ILE A C 1
ATOM 1515 O O . ILE A 1 188 ? 7.385 -10.224 -19.542 1.00 67.56 188 ILE A O 1
ATOM 1519 N N . ASN A 1 189 ? 7.201 -10.895 -17.402 1.00 58.34 189 ASN A N 1
ATOM 1520 C CA . ASN A 1 189 ? 8.630 -11.093 -17.160 1.00 58.34 189 ASN A CA 1
ATOM 1521 C C . ASN A 1 189 ? 9.094 -12.559 -17.294 1.00 58.34 189 ASN A C 1
ATOM 1523 O O . ASN A 1 189 ? 10.306 -12.783 -17.248 1.00 58.34 189 ASN A O 1
ATOM 1527 N N . ASP A 1 190 ? 8.166 -13.508 -17.459 1.00 56.25 190 ASP A N 1
ATOM 1528 C CA . ASP A 1 190 ? 8.414 -14.928 -17.774 1.00 56.25 190 ASP A CA 1
ATOM 1529 C C . ASP A 1 190 ? 8.343 -15.192 -19.292 1.00 56.25 190 ASP A C 1
ATOM 1531 O O . ASP A 1 190 ? 9.180 -15.980 -19.796 1.00 56.25 190 ASP A O 1
#

Secondary structure (DSSP, 8-state):
---HHHHHHHHHHHHHHHHHHHHHHHHHHHHHHHHHHHHHHHHHHHHHHHHHHHHHHHHHHHHHHHHHHHHHHHHHHHHHHHHHHSSS--HHHHHHHHHHHHHHHHHHHHTHHHHHHTT-HHHHHHHHHHHHHHHHHHHHHHHHHHTT-HHHHHHHHHHHHHHHHHHHHHHHHHHHHHHHHHHHHHHHH-

Sequence (190 aa):
MVDMDVLLQTIVASGAVAGALSLVFKVYTEKRIDHVFDRKLKEYEAKLQESTELRVNFGKNRIEQYAKLSALVLSVRKKAVDLCEMPTPTEKEISELNKEAKNLQEMIYDLFTTLEMDHIYDTIHSYKENLITLVKNLKNEKIHRDNGATEKADEIRKNINGSIADIKEEYKSIGHELVELIHKEITIND